Protein AF-A0A938UUD8-F1 (afdb_monomer_lite)

Secondary structure (DSSP, 8-state):
----GGG---SSSSB---SS-TT---B--HHHHHHHHHHTSTT--TTHHHHHHHHHHHHHHHHHHHHHS-EEEEEEE-GGGGT-TT-EEEEEEE-TT--EEEEEEETTTHHHHHHHHHHHHHHS-GGGEEEEEEEEEEEE-TT--EEEEEEEEEE-PPP--S---S---PPPP--------PPPPPP-SS--SSS-SS-----

Radius of gyration: 22.49 Å; chains: 1; bounding box: 49×52×61 Å

Structure (mmCIF, N/CA/C/O backbone):
data_AF-A0A938UUD8-F1
#
_entry.id   AF-A0A938UUD8-F1
#
loop_
_atom_site.group_PDB
_atom_site.id
_atom_site.type_symbol
_atom_site.label_atom_id
_atom_site.label_alt_id
_atom_site.label_comp_id
_atom_site.label_asym_id
_atom_site.label_entity_id
_atom_site.label_seq_id
_atom_site.pdbx_PDB_ins_code
_atom_site.Cartn_x
_atom_site.Cartn_y
_atom_site.Cartn_z
_atom_site.occupancy
_atom_site.B_iso_or_equiv
_atom_site.auth_seq_id
_atom_site.auth_comp_id
_atom_site.auth_asym_id
_atom_site.auth_atom_id
_atom_site.pdbx_PDB_model_num
ATOM 1 N N . MET A 1 1 ? 0.017 5.154 -31.642 1.00 48.31 1 MET A N 1
ATOM 2 C CA . MET A 1 1 ? -1.199 5.339 -30.818 1.00 48.31 1 MET A CA 1
ATOM 3 C C . MET A 1 1 ? -0.867 4.850 -29.417 1.00 48.31 1 MET A C 1
ATOM 5 O O . MET A 1 1 ? -0.278 3.782 -29.325 1.00 48.31 1 MET A O 1
ATOM 9 N N . GLY A 1 2 ? -1.123 5.643 -28.373 1.00 63.03 2 GLY A N 1
ATOM 10 C CA . GLY A 1 2 ? -0.888 5.228 -26.981 1.00 63.03 2 GLY A CA 1
ATOM 11 C C . GLY A 1 2 ? -2.014 4.339 -26.446 1.00 63.03 2 GLY A C 1
ATOM 12 O O . GLY A 1 2 ? -3.065 4.234 -27.080 1.00 63.03 2 GLY A O 1
ATOM 13 N N . GLU A 1 3 ? -1.803 3.705 -25.292 1.00 66.56 3 GLU A N 1
ATOM 14 C CA . GLU A 1 3 ? -2.844 2.910 -24.634 1.00 66.56 3 GLU A CA 1
ATOM 15 C C . GLU A 1 3 ? -4.065 3.766 -24.279 1.00 66.56 3 GLU A C 1
ATOM 17 O O . GLU A 1 3 ? -3.957 4.837 -23.684 1.00 66.56 3 GLU A O 1
ATOM 22 N N . THR A 1 4 ? -5.255 3.271 -24.621 1.00 70.94 4 THR A N 1
ATOM 23 C CA . THR A 1 4 ? -6.520 3.995 -24.435 1.00 70.94 4 THR A CA 1
ATOM 24 C C . THR A 1 4 ? -7.226 3.658 -23.122 1.00 70.94 4 THR A C 1
ATOM 26 O O . THR A 1 4 ? -8.277 4.231 -22.840 1.00 70.94 4 THR A O 1
ATOM 29 N N . CYS A 1 5 ? -6.681 2.729 -22.326 1.00 71.69 5 CYS A N 1
ATOM 30 C CA . CYS A 1 5 ? -7.270 2.283 -21.056 1.00 71.69 5 CYS A CA 1
ATOM 31 C C . CYS A 1 5 ? -7.516 3.462 -20.096 1.00 71.69 5 CYS A C 1
ATOM 33 O O . CYS A 1 5 ? -8.555 3.540 -19.447 1.00 71.69 5 CYS A O 1
ATOM 35 N N . TYR A 1 6 ? -6.612 4.443 -20.101 1.00 76.56 6 TYR A N 1
ATOM 36 C CA . TYR A 1 6 ? -6.661 5.620 -19.232 1.00 76.56 6 TYR A CA 1
ATOM 37 C C . TYR A 1 6 ? -7.573 6.751 -19.741 1.00 76.56 6 TYR A C 1
ATOM 39 O O . TYR A 1 6 ? -7.773 7.733 -19.034 1.00 76.56 6 TYR A O 1
ATOM 47 N N . LEU A 1 7 ? -8.122 6.640 -20.959 1.00 76.31 7 LEU A N 1
ATOM 48 C CA . LEU A 1 7 ? -8.944 7.695 -21.577 1.00 76.31 7 LEU A CA 1
ATOM 49 C C . LEU A 1 7 ? -10.416 7.639 -21.153 1.00 76.31 7 LEU A C 1
ATOM 51 O O . LEU A 1 7 ? -11.137 8.627 -21.277 1.00 76.31 7 LEU A O 1
ATOM 55 N N . ARG A 1 8 ? -10.887 6.484 -20.673 1.00 66.12 8 ARG A N 1
ATOM 56 C CA . ARG A 1 8 ? -12.273 6.305 -20.226 1.00 66.12 8 ARG A CA 1
ATOM 57 C C . ARG A 1 8 ? -12.404 6.781 -18.777 1.00 66.12 8 ARG A C 1
ATOM 59 O O . ARG A 1 8 ? -12.336 5.989 -17.842 1.00 66.12 8 ARG A O 1
ATOM 66 N N . GLY A 1 9 ? -12.545 8.093 -18.598 1.00 55.53 9 GLY A N 1
ATOM 67 C CA . GLY A 1 9 ? -12.741 8.725 -17.291 1.00 55.53 9 GLY A CA 1
ATOM 68 C C . GLY A 1 9 ? -14.196 8.650 -16.827 1.00 55.53 9 GLY A C 1
ATOM 69 O O . GLY A 1 9 ? -15.028 9.419 -17.295 1.00 55.53 9 GLY A O 1
ATOM 70 N N . GLY A 1 10 ? -14.500 7.723 -15.916 1.00 59.25 10 GLY A N 1
ATOM 71 C CA . GLY A 1 10 ? -15.662 7.840 -15.022 1.00 59.25 10 GLY A CA 1
ATOM 72 C C . GLY A 1 10 ? -15.329 8.694 -13.791 1.00 59.25 10 GLY A C 1
ATOM 73 O O . GLY A 1 10 ? -14.232 9.249 -13.712 1.00 59.25 10 GLY A O 1
ATOM 74 N N . GLU A 1 11 ? -16.240 8.770 -12.816 1.00 58.75 11 GLU A N 1
ATOM 75 C CA . GLU A 1 11 ? -15.955 9.411 -11.521 1.00 58.75 11 GLU A CA 1
ATOM 76 C C . GLU A 1 11 ? -14.683 8.830 -10.871 1.00 58.75 11 GLU A C 1
ATOM 78 O O . GLU A 1 11 ? -14.346 7.656 -11.059 1.00 58.75 11 GLU A O 1
ATOM 83 N N . ALA A 1 12 ? -13.942 9.677 -10.150 1.00 61.91 12 ALA A N 1
ATOM 84 C CA . ALA A 1 12 ? -12.713 9.282 -9.472 1.00 61.91 12 ALA A CA 1
ATOM 85 C C . ALA A 1 12 ? -13.005 8.250 -8.368 1.00 61.91 12 ALA A C 1
ATOM 87 O O . ALA A 1 12 ? -13.932 8.426 -7.580 1.00 61.91 12 ALA A O 1
ATOM 88 N N . GLY A 1 13 ? -12.176 7.205 -8.292 1.00 63.59 13 GLY A N 1
ATOM 89 C CA . GLY A 1 13 ? -12.332 6.104 -7.340 1.00 63.59 13 GLY A CA 1
ATOM 90 C C . GLY A 1 13 ? -12.562 4.750 -8.019 1.00 63.59 13 GLY A C 1
ATOM 91 O O . GLY A 1 13 ? -13.193 4.649 -9.070 1.00 63.59 13 GLY A O 1
ATOM 92 N N . GLY A 1 14 ? -12.024 3.688 -7.415 1.00 81.25 14 GLY A N 1
ATOM 93 C CA . GLY A 1 14 ? -12.168 2.309 -7.893 1.00 81.25 14 GLY A CA 1
ATOM 94 C C . GLY A 1 14 ? -11.017 1.807 -8.771 1.00 81.25 14 GLY A C 1
ATOM 95 O O . GLY A 1 14 ? -9.916 2.360 -8.770 1.00 81.25 14 GLY A O 1
ATOM 96 N N . GLU A 1 15 ? -11.275 0.715 -9.493 1.00 87.69 15 GLU A N 1
ATOM 97 C CA . GLU A 1 15 ? -10.282 0.009 -10.311 1.00 87.69 15 GLU A CA 1
ATOM 98 C C . GLU A 1 15 ? -10.544 0.178 -11.822 1.00 87.69 15 GLU A C 1
ATOM 100 O O . GLU A 1 15 ? -11.665 0.435 -12.279 1.00 87.69 15 GLU A O 1
ATOM 105 N N . LEU A 1 16 ? -9.484 0.083 -12.621 1.00 87.25 16 LEU A N 1
ATOM 106 C CA . LEU A 1 16 ? -9.551 -0.036 -14.073 1.00 87.25 16 LEU A CA 1
ATOM 107 C C . LEU A 1 16 ? -9.769 -1.501 -14.447 1.00 87.25 16 LEU A C 1
ATOM 109 O O . LEU A 1 16 ? -9.170 -2.397 -13.858 1.00 87.25 16 LEU A O 1
ATOM 113 N N . GLU A 1 17 ? -10.593 -1.739 -15.462 1.00 85.75 17 GLU A N 1
ATOM 114 C CA . GLU A 1 17 ? -10.764 -3.080 -16.014 1.00 85.75 17 GLU A CA 1
ATOM 115 C C . GLU A 1 17 ? -9.463 -3.560 -16.664 1.00 85.75 17 GLU A C 1
ATOM 117 O O . GLU A 1 17 ? -8.817 -2.832 -17.422 1.00 85.75 17 GLU A O 1
ATOM 122 N N . HIS A 1 18 ? -9.087 -4.811 -16.404 1.00 88.12 18 HIS A N 1
ATOM 123 C CA . HIS A 1 18 ? -7.906 -5.421 -17.002 1.00 88.12 18 HIS A CA 1
ATOM 124 C C . HIS A 1 18 ? -8.010 -6.940 -17.084 1.00 88.12 18 HIS A C 1
ATOM 126 O O . HIS A 1 18 ? -8.917 -7.564 -16.544 1.00 88.12 18 HIS A O 1
ATOM 132 N N . ARG A 1 19 ? -7.023 -7.552 -17.746 1.00 90.19 19 ARG A N 1
ATOM 133 C CA . ARG A 1 19 ? -6.946 -9.005 -17.966 1.00 90.19 19 ARG A CA 1
ATOM 134 C C . ARG A 1 19 ? -5.790 -9.686 -17.227 1.00 90.19 19 ARG A C 1
ATOM 136 O O . ARG A 1 19 ? -5.513 -10.849 -17.486 1.00 90.19 19 ARG A O 1
ATOM 143 N N . TYR A 1 20 ? -5.124 -8.982 -16.310 1.00 89.69 20 TYR A N 1
ATOM 144 C CA . TYR A 1 20 ? -3.988 -9.511 -15.540 1.00 89.69 20 TYR A CA 1
ATOM 145 C C . TYR A 1 20 ? -4.368 -10.508 -14.424 1.00 89.69 20 TYR A C 1
ATOM 147 O O . TYR A 1 20 ? -3.483 -11.047 -13.763 1.00 89.69 20 TYR A O 1
ATOM 155 N N . GLY A 1 21 ? -5.663 -10.790 -14.243 1.00 91.56 21 GLY A N 1
ATOM 156 C CA . GLY A 1 21 ? -6.189 -11.691 -13.214 1.00 91.56 21 GLY A CA 1
ATOM 157 C C . GLY A 1 21 ? -6.473 -11.002 -11.877 1.00 91.56 21 GLY A C 1
ATOM 158 O O . GLY A 1 21 ? -6.176 -9.825 -11.696 1.00 91.56 21 GLY A O 1
ATOM 159 N N . ASP A 1 22 ? -7.034 -11.763 -10.938 1.00 89.19 22 ASP A N 1
ATOM 160 C CA . ASP A 1 22 ? -7.677 -11.246 -9.714 1.00 89.19 22 ASP A CA 1
ATOM 161 C C . ASP A 1 22 ? -6.709 -10.687 -8.659 1.00 89.19 22 ASP A C 1
ATOM 163 O O . ASP A 1 22 ? -7.127 -10.114 -7.658 1.00 89.19 22 ASP A O 1
ATOM 167 N N . HIS A 1 23 ? -5.405 -10.892 -8.847 1.00 89.25 23 HIS A N 1
ATOM 168 C CA . HIS A 1 23 ? -4.365 -10.438 -7.919 1.00 89.25 2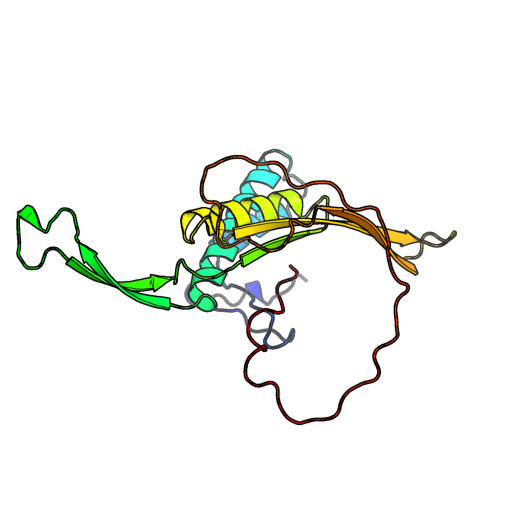3 HIS A CA 1
ATOM 169 C C . HIS A 1 23 ? -3.722 -9.112 -8.327 1.00 89.25 23 HIS A C 1
ATOM 171 O O . HIS A 1 23 ? -2.807 -8.640 -7.652 1.00 89.25 23 HIS A O 1
ATOM 177 N N . VAL A 1 24 ? -4.152 -8.541 -9.448 1.00 91.38 24 VAL A N 1
ATOM 178 C CA . VAL A 1 24 ? -3.690 -7.239 -9.915 1.00 91.38 24 VAL A CA 1
ATOM 179 C C . VAL A 1 24 ? -4.820 -6.252 -9.691 1.00 91.38 24 VAL A C 1
ATOM 181 O O . VAL A 1 24 ? -5.969 -6.559 -9.975 1.00 91.38 24 VAL A O 1
ATOM 184 N N . HIS A 1 25 ? -4.473 -5.084 -9.161 1.00 89.88 25 HIS A N 1
ATOM 185 C CA . HIS A 1 25 ? -5.403 -3.987 -8.937 1.00 89.88 25 HIS A CA 1
ATOM 186 C C . HIS A 1 25 ? -4.842 -2.755 -9.636 1.00 89.88 25 HIS A C 1
ATOM 188 O O . HIS A 1 25 ? -3.781 -2.249 -9.261 1.00 89.88 25 HIS A O 1
ATOM 194 N N . LEU A 1 26 ? -5.533 -2.268 -10.664 1.00 90.38 26 LEU A N 1
ATOM 195 C CA . LEU A 1 26 ? -5.160 -1.032 -11.346 1.00 90.38 26 LEU A CA 1
ATOM 196 C C . LEU A 1 26 ? -6.012 0.111 -10.813 1.00 90.38 26 LEU A C 1
ATOM 198 O O . LEU A 1 26 ? -7.209 0.161 -11.065 1.00 90.38 26 LEU A O 1
ATOM 202 N N . ILE A 1 27 ? -5.406 1.035 -10.078 1.00 89.44 27 ILE A N 1
ATOM 203 C CA . ILE A 1 27 ? -6.148 2.101 -9.401 1.00 89.44 27 ILE A CA 1
ATOM 204 C C . ILE A 1 27 ? -6.523 3.195 -10.400 1.00 89.44 27 ILE A C 1
ATOM 206 O O . ILE A 1 27 ? -5.674 3.721 -11.124 1.00 89.44 27 ILE A O 1
ATOM 210 N N . ARG A 1 28 ? -7.799 3.583 -10.397 1.00 87.62 28 ARG A N 1
ATOM 211 C CA . ARG A 1 28 ? -8.290 4.740 -11.143 1.00 87.62 28 ARG A CA 1
ATOM 212 C C . ARG A 1 28 ? -8.165 6.005 -10.295 1.00 87.62 28 ARG A C 1
ATOM 214 O O . ARG A 1 28 ? -9.124 6.446 -9.665 1.00 87.62 28 ARG A O 1
ATOM 221 N N . ASP A 1 29 ? -6.977 6.596 -10.312 1.00 89.56 29 ASP A N 1
ATOM 222 C CA . ASP A 1 29 ? -6.679 7.850 -9.618 1.00 89.56 29 ASP A CA 1
ATOM 223 C C . ASP A 1 29 ? -6.073 8.870 -10.604 1.00 89.56 29 ASP A C 1
ATOM 225 O O . ASP A 1 29 ? -4.898 8.754 -10.967 1.00 89.56 29 ASP A O 1
ATOM 229 N N . PRO A 1 30 ? -6.850 9.874 -11.061 1.00 89.56 30 PRO A N 1
ATOM 230 C CA . PRO A 1 30 ? -6.360 10.905 -11.977 1.00 89.56 30 PRO A CA 1
ATOM 231 C C . PRO A 1 30 ? -5.155 11.694 -11.450 1.00 89.56 30 PRO A C 1
ATOM 233 O O . PRO A 1 30 ? -4.311 12.126 -12.239 1.00 89.56 30 PRO A O 1
ATOM 236 N N . LEU A 1 31 ? -5.040 11.873 -10.131 1.00 91.88 31 LEU A N 1
ATOM 237 C CA . LEU A 1 31 ? -3.905 12.565 -9.528 1.00 91.88 31 LEU A CA 1
ATOM 238 C C . LEU A 1 31 ? -2.647 11.695 -9.612 1.00 91.88 31 LEU A C 1
ATOM 240 O O . LEU A 1 31 ? -1.601 12.169 -10.059 1.00 91.88 31 LEU A O 1
ATOM 244 N N . ALA A 1 32 ? -2.763 10.404 -9.286 1.00 93.12 32 ALA A N 1
ATOM 245 C CA . ALA A 1 32 ? -1.668 9.455 -9.467 1.00 93.12 32 ALA A CA 1
ATOM 246 C C . ALA A 1 32 ? -1.245 9.349 -10.941 1.00 93.12 32 ALA A C 1
ATOM 248 O O . ALA A 1 32 ? -0.054 9.375 -11.241 1.00 93.12 32 ALA A O 1
ATOM 249 N N . LEU A 1 33 ? -2.199 9.312 -11.878 1.00 92.12 33 LEU A N 1
ATOM 250 C CA . LEU A 1 33 ? -1.904 9.302 -13.316 1.00 92.12 33 LEU A CA 1
ATOM 251 C C . LEU A 1 33 ? -1.200 10.588 -13.775 1.00 92.12 33 LEU A C 1
ATOM 253 O O . LEU A 1 33 ? -0.293 10.521 -14.602 1.00 92.12 33 LEU A O 1
ATOM 257 N N . THR A 1 34 ? -1.552 11.742 -13.204 1.00 94.00 34 THR A N 1
ATOM 258 C CA . THR A 1 34 ? -0.866 13.019 -13.469 1.00 94.00 34 THR A CA 1
ATOM 259 C C . THR A 1 34 ? 0.599 12.960 -13.030 1.00 94.00 34 THR A C 1
ATOM 261 O O . THR A 1 34 ? 1.501 13.316 -13.793 1.00 94.00 34 THR A O 1
ATOM 264 N N . TRP A 1 35 ? 0.863 12.462 -11.820 1.00 96.94 35 TRP A N 1
ATOM 265 C CA . TRP A 1 35 ? 2.229 12.290 -11.321 1.00 96.94 35 TRP A CA 1
ATOM 266 C C . TRP A 1 35 ? 3.011 11.236 -12.096 1.00 96.94 35 TRP A C 1
ATOM 268 O O . TRP A 1 35 ? 4.191 11.444 -12.366 1.00 96.94 35 TRP A O 1
ATOM 278 N N . LEU A 1 36 ? 2.364 10.140 -12.491 1.00 95.44 36 LEU A N 1
ATOM 279 C CA . LEU A 1 36 ? 2.976 9.094 -13.302 1.00 95.44 36 LEU A CA 1
ATOM 280 C C . LEU A 1 36 ? 3.372 9.630 -14.682 1.00 95.44 36 LEU A C 1
ATOM 282 O O . LEU A 1 36 ? 4.505 9.427 -15.112 1.00 95.44 36 LEU A O 1
ATOM 286 N N . ALA A 1 37 ? 2.488 10.387 -15.338 1.00 95.44 37 ALA A N 1
ATOM 287 C CA . ALA A 1 37 ? 2.792 11.034 -16.611 1.00 95.44 37 ALA A CA 1
ATOM 288 C C . ALA A 1 37 ? 4.001 11.977 -16.493 1.00 95.44 37 ALA A C 1
ATOM 290 O O . ALA A 1 37 ? 4.870 11.977 -17.367 1.00 95.44 37 ALA A O 1
ATOM 291 N N . ARG A 1 38 ? 4.103 12.738 -15.391 1.00 97.62 38 ARG A N 1
ATOM 292 C CA . ARG A 1 38 ? 5.270 13.591 -15.133 1.00 97.62 38 ARG A CA 1
ATOM 293 C C . ARG A 1 38 ? 6.536 12.777 -14.870 1.00 97.62 38 ARG A C 1
ATOM 295 O O . ARG A 1 38 ? 7.564 13.092 -15.458 1.00 97.62 38 ARG A O 1
ATOM 302 N N . LEU A 1 39 ? 6.460 11.738 -14.040 1.00 97.19 39 LEU A N 1
ATOM 303 C CA . LEU A 1 39 ? 7.585 10.864 -13.697 1.00 97.19 39 LEU A CA 1
ATOM 304 C C . LEU A 1 39 ? 8.179 10.179 -14.937 1.00 97.19 39 LEU A C 1
ATOM 306 O O . LEU A 1 39 ? 9.394 10.043 -15.042 1.00 97.19 39 LEU A O 1
ATOM 310 N N . CYS A 1 40 ? 7.328 9.774 -15.882 1.00 96.06 40 CYS A N 1
ATOM 311 C CA . CYS A 1 40 ? 7.740 9.133 -17.132 1.00 96.06 40 CYS A CA 1
ATOM 312 C C . CYS A 1 40 ? 8.253 10.117 -18.197 1.00 96.06 40 CYS A C 1
ATOM 314 O O . CYS A 1 40 ? 8.758 9.681 -19.232 1.00 96.06 40 CYS A O 1
ATOM 316 N N . HIS A 1 41 ? 8.121 11.431 -17.989 1.00 97.88 41 HIS A N 1
ATOM 317 C CA . HIS A 1 41 ? 8.572 12.415 -18.966 1.00 97.88 41 HIS A CA 1
ATOM 318 C C . HIS A 1 41 ? 10.115 12.472 -19.013 1.00 97.88 41 HIS A C 1
ATOM 320 O O . HIS A 1 41 ? 10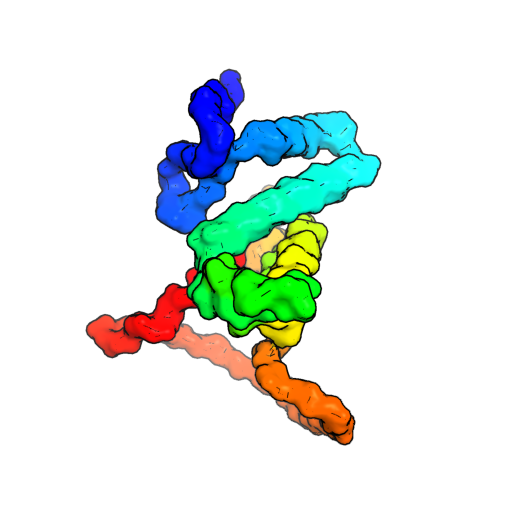.735 12.575 -17.956 1.00 97.88 41 HIS A O 1
ATOM 326 N N . PRO A 1 42 ? 10.767 12.514 -20.197 1.00 97.19 42 PRO A N 1
ATOM 327 C CA . PRO A 1 42 ? 12.235 12.492 -20.304 1.00 97.19 42 PRO A CA 1
ATOM 328 C C . PRO A 1 42 ? 12.965 13.636 -19.585 1.00 97.19 42 PRO A C 1
ATOM 330 O O . PRO A 1 42 ? 14.135 13.508 -19.243 1.00 97.19 42 PRO A O 1
ATOM 333 N N . SER A 1 43 ? 12.286 14.766 -19.366 1.00 98.00 43 SER A N 1
ATOM 334 C CA . SER A 1 43 ? 12.833 15.902 -18.606 1.00 98.00 43 SER A CA 1
ATOM 335 C C . SER A 1 43 ? 12.646 15.800 -17.089 1.00 98.00 43 SER A C 1
ATOM 337 O O . SER A 1 43 ? 13.060 16.709 -16.370 1.00 98.00 43 SER A O 1
ATOM 339 N N . CYS A 1 44 ? 11.993 14.750 -16.584 1.00 97.88 44 CYS A N 1
ATOM 340 C CA . CYS A 1 44 ? 11.903 14.506 -15.152 1.00 97.88 44 CYS A CA 1
ATOM 341 C C . CYS A 1 44 ? 13.233 13.934 -14.666 1.00 97.88 44 CYS A C 1
ATOM 343 O O . CYS A 1 44 ? 13.683 12.878 -15.104 1.00 97.88 44 CYS A O 1
ATOM 345 N N . VAL A 1 45 ? 13.878 14.664 -13.766 1.00 97.19 45 VAL A N 1
ATOM 346 C CA . VAL A 1 45 ? 15.197 14.329 -13.229 1.00 97.19 45 VAL A CA 1
ATOM 347 C C . VAL A 1 45 ? 15.163 14.395 -11.710 1.00 97.19 45 VAL A C 1
ATOM 349 O O . VAL A 1 45 ? 14.188 14.832 -11.097 1.00 97.19 45 VAL A O 1
ATOM 352 N N . GLN A 1 46 ? 16.231 13.951 -11.060 1.00 95.31 46 GLN A N 1
ATOM 353 C CA . GLN A 1 46 ? 16.343 14.114 -9.615 1.00 95.31 46 GLN A CA 1
ATOM 354 C C . GLN A 1 46 ? 16.382 15.605 -9.230 1.00 95.31 46 GLN A C 1
ATOM 356 O O . GLN A 1 46 ? 16.981 16.395 -9.958 1.00 95.31 46 GLN A O 1
ATOM 361 N N . PRO A 1 47 ? 15.771 16.017 -8.100 1.00 96.19 47 PRO A N 1
ATOM 362 C CA . PRO A 1 47 ? 15.129 15.203 -7.055 1.00 96.19 47 PRO A CA 1
ATOM 363 C C . PRO A 1 47 ? 13.633 14.921 -7.292 1.00 96.19 47 PRO A C 1
ATOM 365 O O . PRO A 1 47 ? 12.962 14.362 -6.422 1.00 96.19 47 PRO A O 1
ATOM 368 N N . GLU A 1 48 ? 13.081 15.353 -8.427 1.00 97.94 48 GLU A N 1
ATOM 369 C CA . GLU A 1 48 ? 11.655 15.229 -8.737 1.00 97.94 48 GLU A CA 1
ATOM 370 C C . GLU A 1 48 ? 11.222 13.762 -8.836 1.00 97.94 48 GLU A C 1
ATOM 372 O O . GLU A 1 48 ? 10.197 13.397 -8.260 1.00 97.94 48 GLU A O 1
ATOM 377 N N . ILE A 1 49 ? 12.050 12.914 -9.458 1.00 97.19 49 ILE A N 1
ATOM 378 C CA . ILE A 1 49 ? 11.830 11.460 -9.543 1.00 97.19 49 ILE A CA 1
ATOM 379 C C . ILE A 1 49 ? 11.544 10.867 -8.159 1.00 97.19 49 ILE A C 1
ATOM 381 O O . ILE A 1 49 ? 10.542 10.172 -7.983 1.00 97.19 49 ILE A O 1
ATOM 385 N N . ASN A 1 50 ? 12.382 11.168 -7.159 1.00 97.38 50 ASN A N 1
ATOM 386 C CA . ASN A 1 50 ? 12.185 10.659 -5.802 1.00 97.38 50 ASN A CA 1
ATOM 387 C C . ASN A 1 50 ? 10.867 11.159 -5.196 1.00 97.38 50 ASN A C 1
ATOM 389 O O . ASN A 1 50 ? 10.107 10.365 -4.650 1.00 97.38 50 ASN A O 1
ATOM 393 N N . ARG A 1 51 ? 10.559 12.455 -5.334 1.00 98.00 51 ARG A N 1
ATOM 394 C CA . ARG A 1 51 ? 9.331 13.052 -4.779 1.00 98.00 51 ARG A CA 1
ATOM 395 C C . ARG A 1 51 ? 8.065 12.448 -5.384 1.00 98.00 51 ARG A C 1
ATOM 397 O O . ARG A 1 51 ? 7.111 12.188 -4.654 1.00 98.00 51 ARG A O 1
ATOM 404 N N . LEU A 1 52 ? 8.038 12.246 -6.701 1.00 98.12 52 LEU A N 1
ATOM 405 C CA . LEU A 1 52 ? 6.893 11.649 -7.394 1.00 98.12 52 LEU A CA 1
ATOM 406 C C . LEU A 1 52 ? 6.766 10.162 -7.067 1.00 98.12 52 LEU A C 1
ATOM 408 O O . LEU A 1 52 ? 5.666 9.700 -6.779 1.00 98.12 52 LEU A O 1
ATOM 412 N N . THR A 1 53 ? 7.884 9.433 -7.011 1.00 97.81 53 THR A N 1
ATOM 413 C CA . THR A 1 53 ? 7.897 8.026 -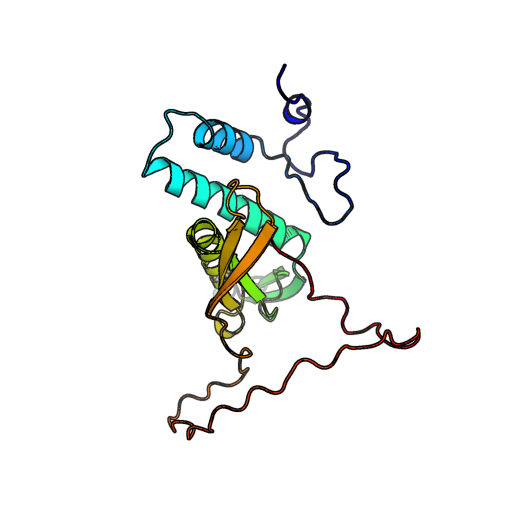6.581 1.00 97.81 53 THR A CA 1
ATOM 414 C C . THR A 1 53 ? 7.313 7.890 -5.175 1.00 97.81 53 THR A C 1
ATOM 416 O O . THR A 1 53 ? 6.414 7.083 -4.959 1.00 97.81 53 THR A O 1
ATOM 419 N N . THR A 1 54 ? 7.744 8.725 -4.227 1.00 98.19 54 THR A N 1
ATOM 420 C CA . THR A 1 54 ? 7.197 8.725 -2.864 1.00 98.19 54 THR A CA 1
ATOM 421 C C . THR A 1 54 ? 5.695 9.002 -2.839 1.00 98.19 54 THR A C 1
ATOM 423 O O . THR A 1 54 ? 4.964 8.287 -2.158 1.00 98.19 54 THR A O 1
ATOM 426 N N . GLN A 1 55 ? 5.213 9.998 -3.588 1.00 97.94 55 GLN A N 1
ATOM 427 C CA . GLN A 1 55 ? 3.781 10.319 -3.647 1.00 97.94 55 GLN A CA 1
ATOM 428 C C . GLN A 1 55 ? 2.951 9.163 -4.209 1.00 97.94 55 GLN A C 1
ATOM 430 O O . GLN A 1 55 ? 1.949 8.779 -3.604 1.00 97.94 55 GLN A O 1
ATOM 435 N N . LEU A 1 56 ? 3.400 8.569 -5.317 1.00 97.56 56 LEU A N 1
ATOM 436 C CA . LEU A 1 56 ? 2.737 7.424 -5.933 1.00 97.56 56 LEU A CA 1
ATOM 437 C C . LEU A 1 56 ? 2.656 6.250 -4.955 1.00 97.56 56 LEU A C 1
ATOM 439 O O . LEU A 1 56 ? 1.563 5.755 -4.692 1.00 97.56 56 LEU A O 1
ATOM 443 N N . TYR A 1 57 ? 3.776 5.852 -4.345 1.00 97.88 57 TYR A N 1
ATOM 444 C CA . TYR A 1 57 ? 3.790 4.722 -3.413 1.00 97.88 57 TYR A CA 1
ATOM 445 C C . TYR A 1 57 ? 3.006 4.989 -2.124 1.00 97.88 57 TYR A C 1
ATOM 447 O O . TYR A 1 57 ? 2.358 4.070 -1.627 1.00 97.88 57 TYR A O 1
ATOM 455 N N . ARG A 1 58 ? 2.962 6.228 -1.611 1.00 97.12 58 ARG A N 1
ATOM 456 C CA . ARG A 1 58 ? 2.052 6.569 -0.500 1.00 97.12 58 ARG A CA 1
ATOM 457 C C . ARG A 1 58 ? 0.584 6.400 -0.894 1.00 97.12 58 ARG A C 1
ATOM 459 O O . ARG A 1 58 ? -0.193 5.864 -0.106 1.00 97.12 58 ARG A O 1
ATOM 466 N N . GLY A 1 59 ? 0.216 6.796 -2.112 1.00 95.62 59 GLY A N 1
ATOM 467 C CA . GLY A 1 59 ? -1.118 6.549 -2.663 1.00 95.62 59 GLY A CA 1
ATOM 468 C C . GLY A 1 59 ? -1.441 5.056 -2.772 1.00 95.62 59 GLY A C 1
ATOM 469 O O . GLY A 1 59 ? -2.479 4.621 -2.271 1.00 95.62 59 GLY A O 1
ATOM 470 N N . LEU A 1 60 ? -0.527 4.266 -3.349 1.00 95.75 60 LEU A N 1
ATOM 471 C CA . LEU A 1 60 ? -0.682 2.813 -3.503 1.00 95.75 60 LEU A CA 1
ATOM 472 C C . LEU A 1 60 ? -0.852 2.106 -2.154 1.00 95.75 60 LEU A C 1
ATOM 474 O O . LEU A 1 60 ? -1.751 1.283 -1.997 1.00 95.75 60 LEU A O 1
ATOM 478 N N . VAL A 1 61 ? -0.016 2.440 -1.165 1.00 96.19 61 VAL A N 1
ATOM 479 C CA . VAL A 1 61 ? -0.079 1.832 0.172 1.00 96.19 61 VAL A CA 1
ATOM 480 C C . VAL A 1 61 ? -1.389 2.171 0.861 1.00 96.19 61 VAL A C 1
ATOM 482 O O . VAL A 1 61 ? -2.009 1.284 1.437 1.00 96.19 61 VAL A O 1
ATOM 485 N N . ARG A 1 62 ? -1.852 3.423 0.767 1.00 95.44 62 ARG A N 1
ATOM 486 C CA . ARG A 1 62 ? -3.152 3.823 1.319 1.00 95.44 62 ARG A CA 1
ATOM 487 C C . ARG A 1 62 ? -4.290 2.990 0.729 1.00 95.44 62 ARG A C 1
ATOM 489 O O . ARG A 1 62 ? -5.142 2.515 1.476 1.00 95.44 62 ARG A O 1
ATOM 496 N N . GLU A 1 63 ? -4.307 2.813 -0.589 1.00 94.44 63 GLU A N 1
ATOM 497 C CA . GLU A 1 63 ? -5.353 2.026 -1.247 1.00 94.44 63 GLU A CA 1
ATOM 498 C C . GLU A 1 63 ? -5.279 0.548 -0.848 1.00 94.44 63 GLU A C 1
ATOM 500 O O . GLU A 1 63 ? -6.288 -0.059 -0.496 1.00 94.44 63 GLU A O 1
ATOM 505 N N . MET A 1 64 ? -4.071 -0.011 -0.814 1.00 94.25 64 MET A N 1
ATOM 506 C CA . MET A 1 64 ? -3.824 -1.382 -0.380 1.00 94.25 64 MET A CA 1
ATOM 507 C C . MET A 1 64 ? -4.293 -1.614 1.067 1.00 94.25 64 MET A C 1
ATOM 509 O O . MET A 1 64 ? -5.025 -2.572 1.315 1.00 94.25 64 MET A O 1
ATOM 513 N N . LEU A 1 65 ? -3.967 -0.711 1.999 1.00 95.19 65 LEU A N 1
ATOM 514 C CA . LEU A 1 65 ? -4.436 -0.769 3.386 1.00 95.19 65 LEU A CA 1
ATOM 515 C C . LEU A 1 65 ? -5.967 -0.739 3.456 1.00 95.19 65 LEU A C 1
ATOM 517 O O . LEU A 1 65 ? -6.584 -1.577 4.107 1.00 95.19 65 LEU A O 1
ATOM 521 N N . ASN A 1 66 ? -6.609 0.186 2.745 1.00 94.06 66 ASN A N 1
ATOM 522 C CA . ASN A 1 66 ? -8.064 0.308 2.787 1.00 94.06 66 ASN A CA 1
ATOM 523 C C . ASN A 1 66 ? -8.786 -0.925 2.230 1.00 94.06 66 ASN A C 1
ATOM 525 O O . ASN A 1 66 ? -9.842 -1.292 2.750 1.00 94.06 66 ASN A O 1
ATOM 529 N N . ARG A 1 67 ? -8.247 -1.553 1.181 1.00 91.50 67 ARG A N 1
ATOM 530 C CA . ARG A 1 67 ? -8.891 -2.684 0.498 1.00 91.50 67 ARG A CA 1
ATOM 531 C C . ARG A 1 67 ? -8.592 -4.031 1.143 1.00 91.50 67 ARG A C 1
ATOM 533 O O . ARG A 1 67 ? -9.493 -4.857 1.232 1.00 91.50 67 ARG A O 1
ATOM 540 N N . GLN A 1 68 ? -7.343 -4.254 1.549 1.00 91.81 68 GLN A N 1
ATOM 541 C CA . GLN A 1 68 ? -6.833 -5.598 1.830 1.00 91.81 68 GLN A CA 1
ATOM 542 C C . GLN A 1 68 ? -6.570 -5.862 3.311 1.00 91.81 68 GLN A C 1
ATOM 544 O O . GLN A 1 68 ? -6.486 -7.023 3.713 1.00 91.81 68 GLN A O 1
ATOM 549 N N . PHE A 1 69 ? -6.418 -4.824 4.139 1.00 95.50 69 PHE A N 1
ATOM 550 C CA . PHE A 1 69 ? -6.055 -5.049 5.533 1.00 95.50 69 PHE A CA 1
ATOM 551 C C . PHE A 1 69 ? -7.266 -5.419 6.398 1.00 95.50 69 PHE A C 1
ATOM 553 O O . PHE A 1 69 ? -8.335 -4.809 6.267 1.00 95.50 69 PHE A O 1
ATOM 560 N N . PRO A 1 70 ? -7.099 -6.381 7.329 1.00 96.62 70 PRO A N 1
ATOM 561 C CA . PRO A 1 70 ? -8.098 -6.684 8.341 1.00 96.62 70 PRO A CA 1
ATOM 562 C C . PRO A 1 70 ? -8.517 -5.436 9.120 1.00 96.62 70 PRO A C 1
ATOM 564 O O . PRO A 1 70 ? -7.701 -4.572 9.448 1.00 96.62 70 PRO A O 1
ATOM 567 N N . ARG A 1 71 ? -9.808 -5.366 9.447 1.00 97.00 71 ARG A N 1
ATOM 568 C CA . ARG A 1 71 ? -10.398 -4.290 10.244 1.00 97.00 71 ARG A CA 1
ATOM 569 C C . ARG A 1 71 ? -10.945 -4.846 11.544 1.00 97.00 71 ARG A C 1
ATOM 571 O O . ARG A 1 71 ? -11.431 -5.975 11.585 1.00 97.00 71 ARG A O 1
ATOM 578 N N . ARG A 1 72 ? -10.956 -4.016 12.580 1.00 96.06 72 ARG A N 1
ATOM 579 C CA . ARG A 1 72 ? -11.633 -4.312 13.844 1.00 96.06 72 ARG A CA 1
ATOM 580 C C . ARG A 1 72 ? -12.448 -3.116 14.310 1.00 96.06 72 ARG A C 1
ATOM 582 O O . ARG A 1 72 ? -12.083 -1.969 14.058 1.00 96.06 72 ARG A O 1
ATOM 589 N N . VAL A 1 73 ? -13.554 -3.392 14.992 1.00 97.44 73 VAL A N 1
ATOM 590 C CA . VAL A 1 73 ? -14.338 -2.353 15.663 1.00 97.44 73 VAL A CA 1
ATOM 591 C C . VAL A 1 73 ? -13.652 -2.005 16.975 1.00 97.44 73 VAL A C 1
ATOM 593 O O . VAL A 1 73 ? -13.248 -2.893 17.725 1.00 97.44 73 VAL A O 1
ATOM 596 N N . VAL A 1 74 ? -13.517 -0.713 17.248 1.00 96.56 74 VAL A N 1
ATOM 597 C CA . VAL A 1 74 ? -12.988 -0.208 18.513 1.00 96.56 74 VAL A CA 1
ATOM 598 C C . VAL A 1 74 ? -13.925 0.826 19.101 1.00 96.56 74 VAL A C 1
ATOM 600 O O . VAL A 1 74 ? -14.620 1.535 18.376 1.00 96.56 74 VAL A O 1
ATOM 603 N N . LYS A 1 75 ? -13.875 0.938 20.427 1.00 96.75 75 LYS A N 1
ATOM 604 C CA . LYS A 1 75 ? -14.424 2.056 21.180 1.00 96.75 75 LYS A CA 1
ATOM 605 C C . LYS A 1 75 ? -13.269 2.757 21.882 1.00 96.75 75 LYS A C 1
ATOM 607 O O . LYS A 1 75 ? -12.641 2.166 22.754 1.00 96.75 75 LYS A O 1
ATOM 612 N N . SER A 1 76 ? -12.954 3.975 21.457 1.00 94.88 76 SER A N 1
ATOM 613 C CA . SER A 1 76 ? -11.791 4.730 21.930 1.00 94.88 76 SER A CA 1
ATOM 614 C C . SER A 1 76 ? -12.220 6.056 22.539 1.00 94.88 76 SER A C 1
ATOM 616 O O . SER A 1 76 ? -13.063 6.760 21.979 1.00 94.88 76 SER A O 1
ATOM 618 N N . GLU A 1 77 ? -11.648 6.407 23.686 1.00 96.69 77 GLU A N 1
ATOM 619 C CA . GLU A 1 77 ? -11.884 7.706 24.309 1.00 96.69 77 GLU A CA 1
ATOM 620 C C . GLU A 1 77 ? -11.307 8.824 23.450 1.00 96.69 77 GLU A C 1
ATOM 622 O O . GLU A 1 77 ? -10.178 8.764 22.967 1.00 96.69 77 GLU A O 1
ATOM 627 N N . THR A 1 78 ? -12.098 9.876 23.267 1.00 96.00 78 THR A N 1
ATOM 628 C CA . THR A 1 78 ? -11.627 11.101 22.626 1.00 96.00 78 THR A CA 1
ATOM 629 C C . THR A 1 78 ? -11.346 12.157 23.686 1.00 96.00 78 THR A C 1
ATOM 631 O O . THR A 1 78 ? -11.834 12.084 24.815 1.00 96.00 78 THR A O 1
ATOM 634 N N . ARG A 1 79 ? -10.657 13.234 23.292 1.00 96.31 79 ARG A N 1
ATOM 635 C CA . ARG A 1 79 ? -10.470 14.425 24.141 1.00 96.31 79 ARG A CA 1
ATOM 636 C C . ARG A 1 79 ? -11.791 15.050 24.629 1.00 96.31 79 ARG A C 1
ATOM 638 O O . ARG A 1 79 ? -11.768 15.834 25.575 1.00 96.31 79 ARG A O 1
ATOM 645 N N . MET A 1 80 ? -12.928 14.701 24.013 1.00 96.38 80 MET A N 1
ATOM 646 C CA . MET A 1 80 ? -14.261 15.171 24.400 1.00 96.38 80 MET A CA 1
ATOM 647 C C . MET A 1 80 ? -14.866 14.436 25.599 1.00 96.38 80 MET A C 1
ATOM 649 O O . MET A 1 80 ? -15.856 14.920 26.144 1.00 96.38 80 MET A O 1
ATOM 653 N N . ARG A 1 81 ? -14.292 13.308 26.043 1.00 96.00 81 ARG A N 1
ATOM 654 C CA . ARG A 1 81 ? -14.824 12.512 27.164 1.00 96.00 81 ARG A CA 1
ATOM 655 C C . ARG A 1 81 ? -14.997 13.320 28.453 1.00 96.00 81 ARG A C 1
ATOM 657 O O . ARG A 1 81 ? -15.957 13.096 29.178 1.00 96.00 81 ARG A O 1
ATOM 664 N N . GLN A 1 82 ? -14.125 14.301 28.688 1.00 95.56 82 GLN A N 1
ATOM 665 C CA . GLN A 1 82 ? -14.211 15.205 29.841 1.00 95.56 82 GLN A CA 1
ATOM 666 C C . GLN A 1 82 ? -15.429 16.151 29.809 1.00 95.56 82 GLN A C 1
ATOM 668 O O . GLN A 1 82 ? -15.822 16.664 30.849 1.00 95.56 82 GLN A O 1
ATOM 673 N N . PHE A 1 83 ? -16.020 16.393 28.633 1.00 95.81 83 PHE A N 1
ATOM 674 C CA . PHE A 1 83 ? -17.133 17.336 28.455 1.00 95.81 83 PHE A CA 1
ATOM 675 C C . PHE A 1 83 ? -18.473 16.646 28.185 1.00 95.81 83 PHE A C 1
ATOM 677 O O . PHE A 1 83 ? -19.523 17.262 28.339 1.00 95.81 83 PHE A O 1
ATOM 684 N N . THR A 1 84 ? -18.467 15.391 27.729 1.00 95.31 84 THR A N 1
ATOM 685 C CA . THR A 1 84 ? -19.700 14.672 27.401 1.00 95.31 84 THR A CA 1
ATOM 686 C C . THR A 1 84 ? -19.558 13.168 27.566 1.00 95.31 84 THR A C 1
ATOM 688 O O . THR A 1 84 ? -18.536 12.563 27.224 1.00 95.31 84 THR A O 1
ATOM 691 N N . GLU A 1 85 ? -20.642 12.529 28.013 1.00 92.31 85 GLU A N 1
ATOM 692 C CA . GLU A 1 85 ? -20.690 11.078 28.131 1.00 92.31 85 GLU A CA 1
ATOM 693 C C . GLU A 1 85 ? -20.545 10.352 26.789 1.00 92.31 85 GLU A C 1
ATOM 695 O O . GLU A 1 85 ? -20.041 9.232 26.733 1.00 92.31 85 GLU A O 1
ATOM 700 N N . ARG A 1 86 ? -20.896 11.035 25.694 1.00 93.75 86 ARG A N 1
ATOM 701 C CA . ARG A 1 86 ? -20.767 10.547 24.316 1.00 93.75 86 ARG A CA 1
ATOM 702 C C . ARG A 1 86 ? -19.368 10.749 23.728 1.00 93.75 86 ARG A C 1
ATOM 704 O O . ARG A 1 86 ? -19.190 10.571 22.531 1.00 93.75 86 ARG A O 1
ATOM 711 N N . GLY A 1 87 ? -18.378 11.137 24.535 1.00 95.44 87 GLY A N 1
ATOM 712 C CA . GLY A 1 87 ? -17.026 11.508 24.098 1.00 95.44 87 GLY A CA 1
ATOM 713 C C . GLY A 1 87 ? -16.140 10.339 23.657 1.00 95.44 87 GLY A C 1
ATOM 714 O O . GLY A 1 87 ? -14.941 10.343 23.934 1.00 95.44 87 GLY A O 1
ATOM 715 N N . TYR A 1 88 ? -16.714 9.357 22.971 1.00 96.44 88 TYR A N 1
ATOM 716 C CA . TYR A 1 88 ? -16.047 8.176 22.439 1.00 96.44 88 TYR A CA 1
ATOM 717 C C . TYR A 1 88 ? -16.148 8.158 20.911 1.00 96.44 88 TYR A C 1
ATOM 719 O O . TYR A 1 88 ? -17.164 8.548 20.341 1.00 96.44 88 TYR A O 1
ATOM 727 N N . TYR A 1 89 ? -15.107 7.656 20.255 1.00 95.56 89 TYR A N 1
ATOM 728 C CA . TYR A 1 89 ? -15.178 7.176 18.882 1.00 95.56 89 TYR A CA 1
ATOM 729 C C . TYR A 1 89 ? -15.541 5.693 18.914 1.00 95.56 89 TYR A C 1
ATOM 731 O O . TYR A 1 89 ? -14.877 4.920 19.604 1.00 95.56 89 TYR A O 1
ATOM 739 N N . GLU A 1 90 ? -16.566 5.298 18.166 1.00 96.69 90 GLU A N 1
ATOM 740 C CA . GLU A 1 90 ? -16.956 3.900 17.994 1.00 96.69 90 GLU A CA 1
ATOM 741 C C . GLU A 1 90 ? -17.065 3.608 16.495 1.00 96.69 90 GLU A C 1
ATOM 743 O O . GLU A 1 90 ? -17.887 4.201 15.798 1.00 96.69 90 GLU A O 1
ATOM 748 N N . GLY A 1 91 ? -16.177 2.761 15.975 1.00 96.44 91 GLY A N 1
ATOM 749 C CA . GLY A 1 91 ? -16.065 2.545 14.534 1.00 96.44 91 GLY A CA 1
ATOM 750 C C . GLY A 1 91 ? -14.974 1.559 14.137 1.00 96.44 91 GLY A C 1
ATOM 751 O O . GLY A 1 91 ? -14.281 0.992 14.985 1.00 96.44 91 GLY A O 1
ATOM 752 N N . GLN A 1 92 ? -14.853 1.323 12.830 1.00 96.62 92 GLN A N 1
ATOM 753 C CA . GLN A 1 92 ? -13.834 0.436 12.278 1.00 96.62 92 GLN A CA 1
ATOM 754 C C . GLN A 1 92 ? -12.498 1.156 12.124 1.00 96.62 92 GLN A C 1
ATOM 756 O O . GLN A 1 92 ? -12.419 2.221 11.515 1.00 96.62 92 GLN A O 1
ATOM 761 N N . ILE A 1 93 ? -11.446 0.498 12.593 1.00 96.19 93 ILE A N 1
ATOM 762 C CA . ILE A 1 93 ? -10.058 0.837 12.287 1.00 96.19 93 ILE A CA 1
ATOM 763 C C . ILE A 1 93 ? -9.382 -0.357 11.613 1.00 96.19 93 ILE A C 1
ATOM 765 O O . ILE A 1 93 ? -9.886 -1.482 11.675 1.00 96.19 93 ILE A O 1
ATOM 769 N N . LEU A 1 94 ? -8.222 -0.125 11.006 1.00 96.94 94 LEU A N 1
ATOM 770 C CA . LEU A 1 94 ? -7.318 -1.208 10.620 1.00 96.94 94 LEU A CA 1
ATOM 771 C C . LEU A 1 94 ? -6.830 -1.933 11.880 1.00 96.94 94 LEU A C 1
ATOM 773 O O . LEU A 1 94 ? -6.623 -1.298 12.916 1.00 96.94 94 LEU A O 1
ATOM 777 N N . ASP A 1 95 ? -6.694 -3.256 11.820 1.00 96.81 95 ASP A N 1
ATOM 778 C CA . ASP A 1 95 ? -6.175 -4.030 12.947 1.00 96.81 95 ASP A CA 1
ATOM 779 C C . ASP A 1 95 ? -4.658 -3.795 13.097 1.00 96.81 95 ASP A C 1
ATOM 781 O O . ASP A 1 95 ? -3.886 -4.228 12.238 1.00 96.81 95 ASP A O 1
ATOM 785 N N . PRO A 1 96 ? -4.191 -3.125 14.171 1.00 95.50 96 PRO A N 1
ATOM 786 C CA . PRO A 1 96 ? -2.775 -2.816 14.337 1.00 95.50 96 PRO A CA 1
ATOM 787 C C . PRO A 1 96 ? -1.926 -4.052 14.667 1.00 95.50 96 PRO A C 1
ATOM 789 O O . PRO A 1 96 ? -0.702 -3.963 14.635 1.00 95.50 96 PRO A O 1
ATOM 792 N N . ALA A 1 97 ? -2.544 -5.194 14.995 1.00 95.81 97 ALA A N 1
ATOM 793 C CA . ALA A 1 97 ? -1.836 -6.426 15.342 1.00 95.81 97 ALA A CA 1
ATOM 794 C C . ALA A 1 97 ? -1.358 -7.232 14.119 1.00 95.81 97 ALA A C 1
ATOM 796 O O . ALA A 1 97 ? -0.698 -8.261 14.286 1.00 95.81 97 ALA A O 1
ATOM 797 N N . VAL A 1 98 ? -1.686 -6.787 12.901 1.00 94.62 98 VAL A N 1
ATOM 798 C CA . VAL A 1 98 ? -1.302 -7.466 11.660 1.00 94.62 98 VAL A CA 1
ATOM 799 C C . VAL A 1 98 ? 0.219 -7.442 11.497 1.00 94.62 98 VAL A C 1
ATOM 801 O O . VAL A 1 98 ? 0.851 -6.389 11.533 1.00 94.62 98 VAL A O 1
ATOM 804 N N . GLU A 1 99 ? 0.809 -8.619 11.292 1.00 94.94 99 GLU A N 1
ATOM 805 C CA . GLU A 1 99 ? 2.235 -8.765 10.998 1.00 94.94 99 GLU A CA 1
ATOM 806 C C . GLU A 1 99 ? 2.497 -8.559 9.505 1.00 94.94 99 GLU A C 1
ATOM 808 O O . GLU A 1 99 ? 1.873 -9.202 8.657 1.00 94.94 99 GLU A O 1
ATOM 813 N N . VAL A 1 100 ? 3.435 -7.667 9.172 1.00 95.12 100 VAL A N 1
ATOM 814 C CA . VAL A 1 100 ? 3.708 -7.275 7.783 1.00 95.12 100 VAL A CA 1
ATOM 815 C C . VAL A 1 100 ? 5.203 -7.235 7.505 1.00 95.12 100 VAL A C 1
ATOM 817 O O . VAL A 1 100 ? 6.013 -6.790 8.315 1.00 95.12 100 VAL A O 1
ATOM 820 N N . THR A 1 101 ? 5.579 -7.695 6.315 1.00 95.06 101 THR A N 1
ATOM 821 C CA . THR A 1 101 ? 6.942 -7.598 5.786 1.00 95.06 101 THR A CA 1
ATOM 822 C C . THR A 1 101 ? 6.907 -6.813 4.480 1.00 95.06 101 THR A C 1
ATOM 824 O O . THR A 1 101 ? 6.318 -7.286 3.512 1.00 95.06 101 THR A O 1
ATOM 827 N N . SER A 1 102 ? 7.554 -5.648 4.442 1.00 94.56 102 SER A N 1
ATOM 828 C CA . SER A 1 102 ? 7.877 -4.951 3.193 1.00 94.56 102 SER A CA 1
ATOM 829 C C . SER A 1 102 ? 9.158 -5.550 2.615 1.00 94.56 102 SER A C 1
ATOM 831 O O . SER A 1 102 ? 10.128 -5.736 3.348 1.00 94.56 102 SER A O 1
ATOM 833 N N . VAL A 1 103 ? 9.171 -5.892 1.329 1.00 95.00 103 VAL A N 1
ATOM 834 C CA . VAL A 1 103 ? 10.340 -6.495 0.674 1.00 95.00 103 VAL A CA 1
ATOM 835 C C . VAL A 1 103 ? 10.653 -5.728 -0.599 1.00 95.00 103 VAL A C 1
ATOM 837 O O . VAL A 1 103 ? 9.770 -5.561 -1.437 1.00 95.00 103 VAL A O 1
ATOM 840 N N . ASP A 1 104 ? 11.909 -5.323 -0.782 1.00 95.06 104 ASP A N 1
ATOM 841 C CA . ASP A 1 104 ? 12.391 -4.831 -2.075 1.00 95.06 104 ASP A CA 1
ATOM 842 C C . ASP A 1 104 ? 13.383 -5.758 -2.759 1.00 95.06 104 ASP A C 1
ATOM 844 O O . ASP A 1 104 ? 14.126 -6.525 -2.141 1.00 95.06 104 ASP A O 1
ATOM 848 N N . ILE A 1 105 ? 13.421 -5.592 -4.080 1.00 93.81 105 ILE A N 1
ATOM 849 C CA . ILE A 1 105 ? 14.529 -6.009 -4.918 1.00 93.81 105 ILE A CA 1
ATOM 850 C C . ILE A 1 105 ? 15.423 -4.790 -5.148 1.00 93.81 105 ILE A C 1
ATOM 852 O O . ILE A 1 105 ? 15.040 -3.795 -5.778 1.00 93.81 105 ILE A O 1
ATOM 856 N N . ALA A 1 106 ? 16.638 -4.867 -4.618 1.00 90.69 106 ALA A N 1
ATOM 857 C CA . ALA A 1 106 ? 17.613 -3.806 -4.746 1.00 90.69 106 ALA A CA 1
ATOM 858 C C . ALA A 1 106 ? 18.092 -3.678 -6.206 1.00 90.69 106 ALA A C 1
ATOM 860 O O . ALA A 1 106 ? 18.313 -4.671 -6.892 1.00 90.69 106 ALA A O 1
ATOM 861 N N . ARG A 1 107 ? 18.326 -2.463 -6.718 1.00 90.00 107 ARG A N 1
ATOM 862 C CA . ARG A 1 107 ? 18.349 -1.176 -5.983 1.00 90.00 107 ARG A CA 1
ATOM 863 C C . ARG A 1 107 ? 17.103 -0.312 -6.161 1.00 90.00 107 ARG A C 1
ATOM 865 O O . ARG A 1 107 ? 16.801 0.479 -5.274 1.00 90.00 107 ARG A O 1
ATOM 872 N N . ALA A 1 108 ? 16.397 -0.446 -7.282 1.00 90.44 108 ALA A N 1
ATOM 873 C CA . ALA A 1 108 ? 15.279 0.438 -7.617 1.00 90.44 108 ALA A CA 1
ATOM 874 C C . ALA A 1 108 ? 14.115 0.331 -6.617 1.00 90.44 108 ALA A C 1
ATOM 876 O O . ALA A 1 108 ? 13.435 1.324 -6.377 1.00 90.44 108 ALA A O 1
ATOM 877 N N . GLY A 1 109 ? 13.928 -0.839 -5.992 1.00 94.38 109 GLY A N 1
ATOM 878 C CA . GLY A 1 109 ? 12.875 -1.059 -5.004 1.00 94.38 109 GLY A CA 1
ATOM 879 C C . GLY A 1 109 ? 13.133 -0.439 -3.626 1.00 94.38 109 GLY A C 1
ATOM 880 O O . GLY A 1 109 ? 12.193 -0.350 -2.843 1.00 94.38 109 GLY A O 1
ATOM 881 N N . ILE A 1 110 ? 14.353 0.031 -3.323 1.00 95.12 110 ILE A N 1
ATOM 882 C CA . ILE A 1 110 ? 14.716 0.522 -1.978 1.00 95.12 110 ILE A CA 1
ATOM 883 C C . ILE A 1 110 ? 13.825 1.694 -1.550 1.00 95.12 110 ILE A C 1
ATOM 885 O O . ILE A 1 110 ? 13.245 1.664 -0.467 1.00 95.12 110 ILE A O 1
ATOM 889 N N . LEU A 1 111 ? 13.704 2.724 -2.396 1.00 96.38 111 LEU A N 1
ATOM 890 C CA . LEU A 1 111 ? 12.893 3.903 -2.082 1.00 96.38 111 LEU A CA 1
ATOM 891 C C . LEU A 1 111 ? 11.398 3.546 -1.943 1.00 96.38 111 LEU A C 1
ATOM 893 O O . LEU A 1 111 ? 10.822 3.873 -0.907 1.00 96.38 111 LEU A O 1
ATOM 897 N N . PRO A 1 112 ? 10.770 2.846 -2.908 1.00 97.19 112 PRO A N 1
ATOM 898 C CA . PRO A 1 112 ? 9.415 2.323 -2.754 1.00 97.19 112 PRO A CA 1
ATOM 899 C C . PRO A 1 112 ? 9.162 1.566 -1.448 1.00 97.19 112 PRO A C 1
ATOM 901 O O . PRO A 1 112 ? 8.259 1.914 -0.692 1.00 97.19 112 PRO A O 1
ATOM 904 N N . SER A 1 113 ? 9.991 0.565 -1.152 1.00 96.62 113 SER A N 1
ATOM 905 C CA . SER A 1 113 ? 9.847 -0.289 0.029 1.00 96.62 113 SER A CA 1
ATOM 906 C C . SER A 1 113 ? 10.011 0.490 1.329 1.00 96.62 113 SER A C 1
ATOM 908 O O . SER A 1 113 ? 9.287 0.214 2.284 1.00 96.62 113 SER A O 1
ATOM 910 N N . MET A 1 114 ? 10.899 1.491 1.361 1.00 97.00 114 MET A N 1
ATOM 911 C CA . MET A 1 114 ? 11.061 2.394 2.504 1.00 97.00 114 MET A CA 1
ATOM 912 C C . MET A 1 114 ? 9.795 3.218 2.746 1.00 97.00 114 MET A C 1
ATOM 914 O O . MET A 1 114 ? 9.302 3.260 3.868 1.00 97.00 114 MET A O 1
ATOM 918 N N . VAL A 1 115 ? 9.214 3.793 1.691 1.00 97.88 115 VAL A N 1
ATOM 919 C CA . VAL A 1 115 ? 7.954 4.548 1.785 1.00 97.88 115 VAL A CA 1
ATOM 920 C C . VAL A 1 115 ? 6.814 3.659 2.290 1.00 97.88 115 VAL A C 1
ATOM 922 O O . VAL A 1 115 ? 6.037 4.082 3.146 1.00 97.88 115 VAL A O 1
ATOM 925 N N . CYS A 1 116 ? 6.722 2.420 1.795 1.00 97.75 116 CYS A N 1
ATOM 926 C CA . CYS A 1 116 ? 5.741 1.449 2.274 1.00 97.75 116 CYS A CA 1
ATOM 927 C C . CYS A 1 116 ? 5.964 1.086 3.744 1.00 97.75 116 CYS A C 1
ATOM 929 O O . CYS A 1 116 ? 5.013 1.069 4.519 1.00 97.75 116 CYS A O 1
ATOM 931 N N . PHE A 1 117 ? 7.209 0.813 4.132 1.00 97.44 117 PHE A N 1
ATOM 932 C CA . PHE A 1 117 ? 7.575 0.463 5.500 1.00 97.44 117 PHE A CA 1
ATOM 933 C C . PHE A 1 117 ? 7.221 1.577 6.495 1.00 97.44 117 PHE A C 1
ATOM 935 O O . PHE A 1 117 ? 6.621 1.296 7.531 1.00 97.44 117 PHE A O 1
ATOM 942 N N . GLU A 1 118 ? 7.528 2.832 6.165 1.00 97.75 118 GLU A N 1
ATOM 943 C CA . GLU A 1 118 ? 7.180 3.988 6.998 1.00 97.75 118 GLU A CA 1
ATOM 944 C C . GLU A 1 118 ? 5.665 4.129 7.162 1.00 97.75 118 GLU A C 1
ATOM 946 O O . GLU A 1 118 ? 5.174 4.212 8.284 1.00 97.75 118 GLU A O 1
ATOM 951 N N . ALA A 1 119 ? 4.911 4.078 6.059 1.00 97.44 119 ALA A N 1
ATOM 952 C CA . ALA A 1 119 ? 3.452 4.177 6.097 1.00 97.44 119 ALA A CA 1
ATOM 953 C C . ALA A 1 119 ? 2.801 3.027 6.890 1.00 97.44 119 ALA A C 1
ATOM 955 O O . ALA A 1 119 ? 1.804 3.231 7.578 1.00 97.44 119 ALA A O 1
ATOM 956 N N . LEU A 1 120 ? 3.371 1.820 6.833 1.00 97.50 120 LEU A N 1
ATOM 957 C CA . LEU A 1 120 ? 2.923 0.688 7.646 1.00 97.50 120 LEU A CA 1
ATOM 958 C C . LEU A 1 120 ? 3.198 0.922 9.138 1.00 97.50 120 LEU A C 1
ATOM 960 O O . LEU A 1 120 ? 2.325 0.651 9.959 1.00 97.50 120 LEU A O 1
ATOM 964 N N . CYS A 1 121 ? 4.366 1.464 9.494 1.00 96.88 121 CYS A N 1
ATOM 965 C CA . CYS A 1 121 ? 4.702 1.811 10.880 1.00 96.88 121 CYS A CA 1
ATOM 966 C C . CYS A 1 121 ? 3.847 2.956 11.450 1.00 96.88 121 CYS A C 1
ATOM 968 O O . CYS A 1 121 ? 3.694 3.045 12.664 1.00 96.88 121 CYS A O 1
ATOM 970 N N . GLU A 1 122 ? 3.296 3.835 10.606 1.00 96.06 122 GLU A N 1
ATOM 971 C CA . GLU A 1 122 ? 2.373 4.899 11.038 1.00 96.06 122 GLU A CA 1
ATOM 972 C C . GLU A 1 122 ? 1.012 4.344 11.506 1.00 96.06 122 GLU A C 1
ATOM 974 O O . GLU A 1 122 ? 0.314 4.997 12.282 1.00 96.06 122 GLU A O 1
ATOM 979 N N . VAL A 1 123 ? 0.620 3.155 11.033 1.00 95.19 123 VAL A N 1
ATOM 980 C CA . VAL A 1 123 ? -0.745 2.618 11.180 1.00 95.19 123 VAL A CA 1
ATOM 981 C C . VAL A 1 123 ? -0.801 1.338 12.019 1.00 95.19 123 VAL A C 1
ATOM 983 O O . VAL A 1 123 ? -1.780 1.108 12.731 1.00 95.19 123 VAL A O 1
ATOM 986 N N . LEU A 1 124 ? 0.223 0.492 11.932 1.00 96.31 124 LEU A N 1
ATOM 987 C CA . LEU A 1 124 ? 0.310 -0.796 12.621 1.00 96.31 124 LEU A CA 1
ATOM 988 C C . LEU A 1 124 ? 1.226 -0.698 13.841 1.00 96.31 124 LEU A C 1
ATOM 990 O O . LEU A 1 124 ? 1.932 0.289 14.023 1.00 96.31 124 LEU A O 1
ATOM 994 N N . ASP A 1 125 ? 1.259 -1.748 14.660 1.00 95.38 125 ASP A N 1
ATOM 995 C CA . ASP A 1 125 ? 2.294 -1.898 15.682 1.00 95.38 125 ASP A CA 1
ATOM 996 C C . ASP A 1 125 ? 3.683 -1.975 15.007 1.00 95.38 125 ASP A C 1
ATOM 998 O O . ASP A 1 125 ? 3.963 -2.955 14.307 1.00 95.38 125 ASP A O 1
ATOM 1002 N N . PRO A 1 126 ? 4.589 -0.998 15.220 1.00 94.56 126 PRO A N 1
ATOM 1003 C CA . PRO A 1 126 ? 5.892 -0.979 14.555 1.00 94.56 126 PRO A CA 1
ATOM 1004 C C . PRO A 1 126 ? 6.766 -2.185 14.902 1.00 94.56 126 PRO A C 1
ATOM 100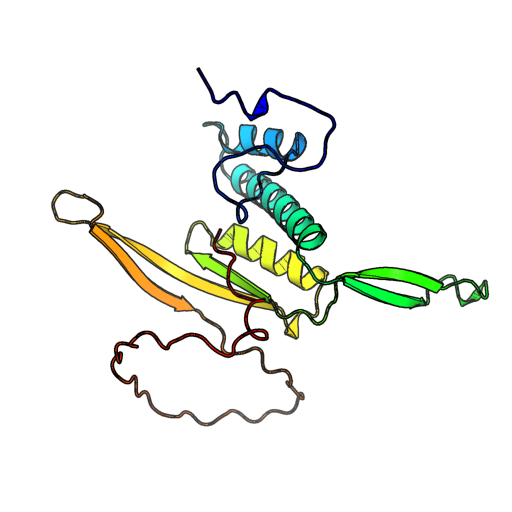6 O O . PRO A 1 126 ? 7.658 -2.541 14.137 1.00 94.56 126 PRO A O 1
ATOM 1009 N N . THR A 1 127 ? 6.518 -2.848 16.038 1.00 94.06 127 THR A N 1
ATOM 1010 C CA . THR A 1 127 ? 7.242 -4.075 16.399 1.00 94.06 127 THR A CA 1
ATOM 1011 C C . THR A 1 127 ? 6.874 -5.251 15.496 1.00 94.06 127 THR A C 1
ATOM 1013 O O . THR A 1 127 ? 7.644 -6.204 15.411 1.00 94.06 127 THR A O 1
ATOM 1016 N N . ARG A 1 128 ? 5.739 -5.163 14.788 1.00 94.62 128 ARG A N 1
ATOM 1017 C CA . ARG A 1 128 ? 5.171 -6.180 13.889 1.00 94.62 128 ARG A CA 1
ATOM 1018 C C . ARG A 1 128 ? 5.397 -5.900 12.409 1.00 94.62 128 ARG A C 1
ATOM 1020 O O . ARG A 1 128 ? 5.025 -6.720 11.567 1.00 94.62 128 ARG A O 1
ATOM 1027 N N . VAL A 1 129 ? 6.033 -4.779 12.088 1.00 95.44 129 VAL A N 1
ATOM 1028 C CA . VAL A 1 129 ? 6.392 -4.401 10.723 1.00 95.44 129 VAL A CA 1
ATOM 1029 C C . VAL A 1 129 ? 7.890 -4.598 10.537 1.00 95.44 129 VAL A C 1
ATOM 1031 O O . VAL A 1 129 ? 8.703 -4.135 11.335 1.00 95.44 129 VAL A O 1
ATOM 1034 N N . ARG A 1 130 ? 8.284 -5.279 9.461 1.00 93.56 130 ARG A N 1
ATOM 1035 C CA . ARG A 1 130 ? 9.698 -5.426 9.088 1.00 93.56 130 ARG A CA 1
ATOM 1036 C C . ARG A 1 130 ? 9.942 -5.072 7.629 1.00 93.56 130 ARG A C 1
ATOM 1038 O O . ARG A 1 130 ? 9.028 -5.126 6.808 1.00 93.56 130 ARG A O 1
ATOM 1045 N N . GLN A 1 131 ? 11.193 -4.750 7.321 1.00 94.56 131 GLN A N 1
ATOM 1046 C CA . GLN A 1 131 ? 11.669 -4.484 5.971 1.00 94.56 131 GLN A CA 1
ATOM 1047 C C . GLN A 1 131 ? 12.822 -5.432 5.634 1.00 94.56 131 GLN A C 1
ATOM 1049 O O . GLN A 1 131 ? 13.802 -5.503 6.380 1.00 94.56 131 GLN A O 1
ATOM 1054 N N . ASP A 1 132 ? 12.700 -6.143 4.518 1.00 94.06 132 ASP A N 1
ATOM 1055 C CA . ASP A 1 132 ? 13.723 -7.046 3.996 1.00 94.06 132 ASP A CA 1
ATOM 1056 C C . ASP A 1 132 ? 14.215 -6.563 2.623 1.00 94.06 132 ASP A C 1
ATOM 1058 O O . ASP A 1 132 ? 13.459 -6.005 1.828 1.00 94.06 132 ASP A O 1
ATOM 1062 N N . HIS A 1 133 ? 15.482 -6.842 2.315 1.00 92.75 133 HIS A N 1
ATOM 1063 C CA . HIS A 1 133 ? 16.102 -6.476 1.040 1.00 92.75 133 HIS A CA 1
ATOM 1064 C C . HIS A 1 133 ? 16.676 -7.706 0.344 1.00 92.75 133 HIS A C 1
ATOM 1066 O O . HIS A 1 133 ? 17.460 -8.463 0.933 1.00 92.75 133 HIS A O 1
ATOM 1072 N N . ILE A 1 134 ? 16.344 -7.877 -0.933 1.00 93.19 134 ILE A N 1
ATOM 1073 C CA . ILE A 1 134 ? 16.882 -8.934 -1.789 1.00 93.19 134 ILE A CA 1
ATOM 1074 C C . ILE A 1 134 ? 17.759 -8.293 -2.863 1.00 93.19 134 ILE A C 1
ATOM 1076 O O . ILE A 1 134 ? 17.310 -7.444 -3.627 1.00 93.19 134 ILE A O 1
ATOM 1080 N N . LEU A 1 135 ? 19.020 -8.715 -2.953 1.00 92.75 135 LEU A N 1
ATOM 1081 C CA . LEU A 1 135 ? 19.925 -8.295 -4.018 1.00 92.75 135 LEU A CA 1
ATOM 1082 C C . LEU A 1 135 ? 19.856 -9.338 -5.129 1.00 92.75 135 LEU A C 1
ATOM 1084 O O . LEU A 1 135 ? 20.378 -10.448 -4.987 1.00 92.75 135 LEU A O 1
ATOM 1088 N N . MET A 1 136 ? 19.205 -8.977 -6.230 1.00 90.44 136 MET A N 1
ATOM 1089 C CA . MET A 1 136 ? 19.009 -9.851 -7.380 1.00 90.44 136 MET A CA 1
ATOM 1090 C C . MET A 1 136 ? 19.319 -9.092 -8.665 1.00 90.44 136 MET A C 1
ATOM 1092 O O . MET A 1 136 ? 18.886 -7.957 -8.825 1.00 90.44 136 MET A O 1
ATOM 1096 N N . ASN A 1 137 ? 20.040 -9.730 -9.586 1.00 89.06 137 ASN A N 1
ATOM 1097 C CA . ASN A 1 137 ? 20.280 -9.200 -10.926 1.00 89.06 137 ASN A CA 1
ATOM 1098 C C . ASN A 1 137 ? 20.000 -10.274 -11.974 1.00 89.06 137 ASN A C 1
ATOM 1100 O O . ASN A 1 137 ? 20.128 -11.471 -11.712 1.00 89.06 137 ASN A O 1
ATOM 1104 N N . ARG A 1 138 ? 19.676 -9.831 -13.189 1.00 90.19 138 ARG A N 1
ATOM 1105 C CA . ARG A 1 138 ? 19.642 -10.709 -14.361 1.00 90.19 138 ARG A CA 1
ATOM 1106 C C . ARG A 1 138 ? 21.025 -11.314 -14.614 1.00 90.19 138 ARG A C 1
ATOM 1108 O O . ARG A 1 138 ? 22.024 -10.598 -14.560 1.00 90.19 138 ARG A O 1
ATOM 1115 N N . THR A 1 139 ? 21.075 -12.603 -14.921 1.00 91.44 139 THR A N 1
ATOM 1116 C CA . THR A 1 139 ? 22.275 -13.258 -15.451 1.00 91.44 139 THR A CA 1
ATOM 1117 C C . THR A 1 139 ? 22.218 -13.222 -16.969 1.00 91.44 139 THR A C 1
ATOM 1119 O O . THR A 1 139 ? 21.147 -13.409 -17.550 1.00 91.44 139 THR A O 1
ATOM 1122 N N . THR A 1 140 ? 23.354 -12.973 -17.616 1.00 92.75 140 THR A N 1
ATOM 1123 C CA . THR A 1 140 ? 23.451 -12.951 -19.078 1.00 92.75 140 THR A CA 1
ATOM 1124 C C . THR A 1 140 ? 24.480 -13.950 -19.577 1.00 92.75 140 THR A C 1
ATOM 1126 O O . THR A 1 140 ? 25.474 -14.187 -18.895 1.00 92.75 140 THR A O 1
ATOM 1129 N N . ASN A 1 141 ? 24.249 -14.521 -20.758 1.00 92.31 141 ASN A N 1
ATOM 1130 C CA . ASN A 1 141 ? 25.284 -15.254 -21.491 1.00 92.31 141 ASN A CA 1
ATOM 1131 C C . ASN A 1 141 ? 26.259 -14.291 -22.194 1.00 92.31 141 ASN A C 1
ATOM 1133 O O . ASN A 1 141 ? 26.107 -13.067 -22.122 1.00 92.31 141 ASN A O 1
ATOM 1137 N N . ASP A 1 142 ? 27.233 -14.857 -22.905 1.00 94.06 142 ASP A N 1
ATOM 1138 C CA . ASP A 1 142 ? 28.253 -14.117 -23.657 1.00 94.06 142 ASP A CA 1
ATOM 1139 C C . ASP A 1 142 ? 27.660 -13.257 -24.787 1.00 94.06 142 ASP A C 1
ATOM 1141 O O . ASP A 1 142 ? 28.264 -12.279 -25.214 1.00 94.06 142 ASP A O 1
ATOM 1145 N N . GLN A 1 143 ? 26.444 -13.571 -25.246 1.00 93.19 143 GLN A N 1
ATOM 1146 C CA . GLN A 1 143 ? 25.687 -12.790 -26.230 1.00 93.19 143 GLN A CA 1
ATOM 1147 C C . GLN A 1 143 ? 24.793 -11.715 -25.582 1.00 93.19 143 GLN A C 1
ATOM 1149 O O . GLN A 1 143 ? 23.914 -11.161 -26.243 1.00 93.19 143 GLN A O 1
ATOM 1154 N N . HIS A 1 144 ? 24.977 -11.430 -24.288 1.00 86.94 144 HIS A N 1
ATOM 1155 C CA . HIS A 1 144 ? 24.181 -10.484 -23.494 1.00 86.94 144 HIS A CA 1
ATOM 1156 C C . HIS A 1 144 ? 22.677 -10.800 -23.406 1.00 86.94 144 HIS A C 1
ATOM 1158 O O . HIS A 1 144 ? 21.876 -9.947 -23.012 1.00 86.94 144 HIS A O 1
ATOM 1164 N N . GLN A 1 145 ? 22.273 -12.031 -23.715 1.00 90.69 145 GLN A N 1
ATOM 1165 C CA . GLN A 1 145 ? 20.893 -12.480 -23.567 1.00 90.69 145 GLN A CA 1
ATOM 1166 C C . GLN A 1 145 ? 20.636 -12.867 -22.115 1.00 90.69 145 GLN A C 1
ATOM 1168 O O . GLN A 1 145 ? 21.478 -13.497 -21.475 1.00 90.69 145 GLN A O 1
ATOM 1173 N N . VAL A 1 146 ? 19.463 -12.508 -21.591 1.00 91.88 146 VAL A N 1
ATOM 1174 C CA . VAL A 1 146 ? 19.068 -12.858 -20.221 1.00 91.88 146 VAL A CA 1
ATOM 1175 C C . VAL A 1 146 ? 18.804 -14.359 -20.134 1.00 91.88 146 VAL A C 1
ATOM 1177 O O . VAL A 1 146 ? 17.890 -14.867 -20.776 1.00 91.88 146 VAL A O 1
ATOM 1180 N N . THR A 1 147 ? 19.591 -15.058 -19.320 1.00 91.88 147 THR A N 1
ATOM 1181 C CA . THR A 1 147 ? 19.491 -16.511 -19.100 1.00 91.88 147 THR A CA 1
ATOM 1182 C C . THR A 1 147 ? 18.812 -16.875 -17.785 1.00 91.88 147 THR A C 1
ATOM 1184 O O . THR A 1 147 ? 18.471 -18.034 -17.564 1.00 91.88 147 THR A O 1
ATOM 1187 N N . GLY A 1 148 ? 18.607 -15.900 -16.900 1.00 90.81 148 GLY A N 1
ATOM 1188 C CA . GLY A 1 148 ? 18.005 -16.119 -15.593 1.00 90.81 148 GLY A CA 1
ATOM 1189 C C . GLY A 1 148 ? 18.160 -14.919 -14.667 1.00 90.81 148 GLY A C 1
ATOM 1190 O O . GLY A 1 148 ? 18.444 -13.799 -15.102 1.00 90.81 148 GLY A O 1
ATOM 1191 N N . ALA A 1 149 ? 17.976 -15.169 -13.373 1.00 88.06 149 ALA A N 1
ATOM 1192 C CA . ALA A 1 149 ? 18.201 -14.205 -12.307 1.00 88.06 149 ALA A CA 1
ATOM 1193 C C . ALA A 1 149 ? 19.046 -14.845 -11.201 1.00 88.06 149 ALA A C 1
ATOM 1195 O O . ALA A 1 149 ? 18.721 -15.921 -10.697 1.00 88.06 149 ALA A O 1
ATOM 1196 N N . GLY A 1 150 ? 20.136 -14.178 -10.833 1.00 84.31 150 GLY A N 1
ATOM 1197 C CA . GLY A 1 150 ? 21.010 -14.568 -9.735 1.00 84.31 150 GLY A CA 1
ATOM 1198 C C . GLY A 1 150 ? 20.660 -13.783 -8.476 1.00 84.31 150 GLY A C 1
ATOM 1199 O O . GLY A 1 150 ? 20.481 -12.566 -8.535 1.00 84.31 150 GLY A O 1
ATOM 1200 N N . MET A 1 151 ? 20.575 -14.468 -7.333 1.00 85.75 151 MET A N 1
ATOM 1201 C CA . MET A 1 151 ? 20.494 -13.830 -6.017 1.00 85.75 151 MET A CA 1
ATOM 1202 C C . MET A 1 151 ? 21.904 -13.734 -5.431 1.00 85.75 151 MET A C 1
ATOM 1204 O O . MET A 1 151 ? 22.564 -14.752 -5.243 1.00 85.75 151 MET A O 1
ATOM 1208 N N . TYR A 1 152 ? 22.354 -12.515 -5.147 1.00 81.81 152 TYR A N 1
ATOM 1209 C CA . TYR A 1 152 ? 23.733 -12.224 -4.732 1.00 81.81 152 TYR A CA 1
ATOM 1210 C C . TYR A 1 152 ? 23.845 -11.853 -3.252 1.00 81.81 152 TYR A C 1
ATOM 1212 O O . TYR A 1 152 ? 24.931 -11.859 -2.683 1.00 81.81 152 TYR A O 1
ATOM 1220 N N . GLY A 1 153 ? 22.722 -11.534 -2.612 1.00 81.19 153 GLY A N 1
ATOM 1221 C CA . GLY A 1 153 ? 22.681 -11.186 -1.201 1.00 81.19 153 GLY A CA 1
ATOM 1222 C C . GLY A 1 153 ? 21.253 -11.050 -0.702 1.00 81.19 153 GLY A C 1
ATOM 1223 O O . GLY A 1 153 ? 20.325 -10.798 -1.472 1.00 81.19 153 GLY A O 1
ATOM 1224 N N . LYS A 1 154 ? 21.076 -11.224 0.604 1.00 85.31 154 LYS A N 1
ATOM 1225 C CA . LYS A 1 154 ? 19.793 -11.031 1.272 1.00 85.31 154 LYS A CA 1
ATOM 1226 C C . LYS A 1 154 ? 20.027 -10.402 2.638 1.00 85.31 154 LYS A C 1
ATOM 1228 O O . LYS A 1 154 ? 20.864 -10.878 3.403 1.00 85.31 154 LYS A O 1
ATOM 1233 N N . LYS A 1 155 ? 19.277 -9.352 2.951 1.00 82.00 155 LYS A N 1
ATOM 1234 C CA . LYS A 1 155 ? 19.158 -8.817 4.305 1.00 82.00 155 LYS A CA 1
ATOM 1235 C C . LYS A 1 155 ? 17.733 -9.085 4.751 1.00 82.00 155 LYS A C 1
ATOM 1237 O O . LYS A 1 155 ? 16.840 -8.288 4.497 1.00 82.00 155 LYS A O 1
ATOM 1242 N N . ILE A 1 156 ? 17.547 -10.262 5.335 1.00 81.44 156 ILE A N 1
ATOM 1243 C CA . ILE A 1 156 ? 16.260 -10.734 5.837 1.00 81.44 156 ILE A CA 1
ATOM 1244 C C . ILE A 1 156 ? 16.346 -10.727 7.354 1.00 81.44 156 ILE A C 1
ATOM 1246 O O . ILE A 1 156 ? 17.194 -11.417 7.929 1.00 81.44 156 ILE A O 1
ATOM 1250 N N . ALA A 1 157 ? 15.498 -9.937 8.001 1.00 63.41 157 ALA A N 1
ATOM 1251 C CA . ALA A 1 157 ? 15.375 -9.983 9.447 1.00 63.41 157 ALA A CA 1
ATOM 1252 C C . ALA A 1 157 ? 14.722 -11.314 9.852 1.00 63.41 157 ALA A C 1
ATOM 1254 O O . ALA A 1 157 ? 13.771 -11.767 9.210 1.00 63.41 157 ALA A O 1
ATOM 1255 N N . GLY A 1 158 ? 15.234 -11.948 10.916 1.00 63.62 158 GLY A N 1
ATOM 1256 C CA . GLY A 1 158 ? 14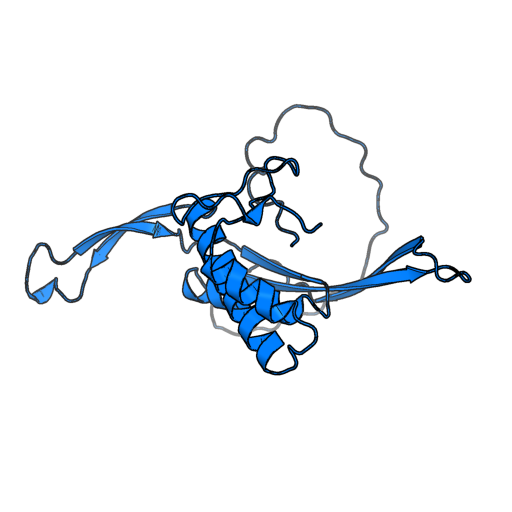.603 -13.128 11.519 1.00 63.62 158 GLY A CA 1
ATOM 1257 C C . GLY A 1 158 ? 13.141 -12.861 11.915 1.00 63.62 158 GLY A C 1
ATOM 1258 O O . GLY A 1 158 ? 12.700 -11.711 11.859 1.00 63.62 158 GLY A O 1
ATOM 1259 N N . PRO A 1 159 ? 12.378 -13.896 12.313 1.00 61.69 159 PRO A N 1
ATOM 1260 C CA . PRO A 1 159 ? 10.969 -13.724 12.654 1.00 61.69 159 PRO A CA 1
ATOM 1261 C C . PRO A 1 159 ? 10.802 -12.590 13.665 1.00 61.69 159 PRO A C 1
ATOM 1263 O O . PRO A 1 159 ? 11.637 -12.437 14.566 1.00 61.69 159 PRO A O 1
ATOM 1266 N N . VAL A 1 160 ? 9.734 -11.805 13.505 1.00 55.66 160 VAL A N 1
ATOM 1267 C CA . VAL A 1 160 ? 9.338 -10.809 14.498 1.00 55.66 160 VAL A CA 1
ATOM 1268 C C . VAL A 1 160 ? 9.162 -11.552 15.821 1.00 55.66 160 VAL A C 1
ATOM 1270 O O . VAL A 1 160 ? 8.223 -12.322 16.005 1.00 55.66 160 VAL A O 1
ATOM 1273 N N . LYS A 1 161 ? 10.119 -11.405 16.739 1.00 47.66 161 LYS A N 1
ATOM 1274 C CA . LYS A 1 161 ? 9.977 -11.964 18.081 1.00 47.66 161 LYS A CA 1
ATOM 1275 C C . LYS A 1 161 ? 8.954 -11.100 18.803 1.00 47.66 161 LYS A C 1
ATOM 1277 O O . LYS A 1 161 ? 9.257 -9.950 19.101 1.00 47.66 161 LYS A O 1
ATOM 1282 N N . ALA A 1 162 ? 7.796 -11.673 19.118 1.00 43.19 162 ALA A N 1
ATOM 1283 C CA . ALA A 1 162 ? 6.711 -11.026 19.860 1.00 43.19 162 ALA A CA 1
ATOM 1284 C C . ALA A 1 162 ? 7.066 -10.637 21.315 1.00 43.19 162 ALA A C 1
ATOM 1286 O O . ALA A 1 162 ? 6.192 -10.235 22.072 1.00 43.19 162 ALA A O 1
ATOM 1287 N N . ASP A 1 163 ? 8.331 -10.747 21.721 1.00 38.97 163 ASP A N 1
ATOM 1288 C CA . ASP A 1 163 ? 8.783 -10.390 23.058 1.00 38.97 163 ASP A CA 1
ATOM 1289 C C . AS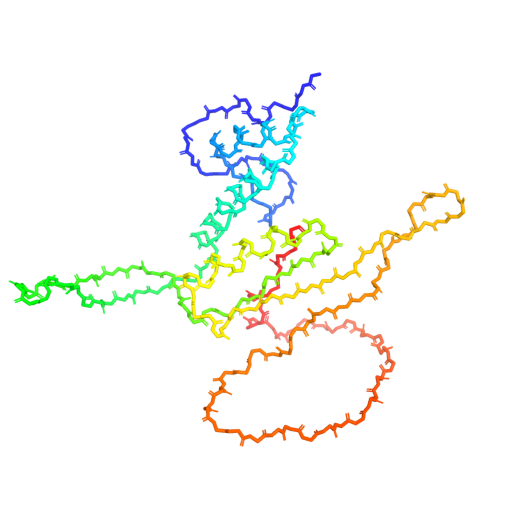P A 1 163 ? 10.221 -9.852 23.004 1.00 38.97 163 ASP A C 1
ATOM 1291 O O . ASP A 1 163 ? 11.198 -10.589 22.825 1.00 38.97 163 ASP A O 1
ATOM 1295 N N . ARG A 1 164 ? 10.349 -8.529 23.130 1.00 40.09 164 ARG A N 1
ATOM 1296 C CA . ARG A 1 164 ? 11.569 -7.884 23.620 1.00 40.09 164 ARG A CA 1
ATOM 1297 C C . ARG A 1 164 ? 11.256 -7.223 24.958 1.00 40.09 164 ARG A C 1
ATOM 1299 O O . ARG A 1 164 ? 11.168 -6.004 25.053 1.00 40.09 164 ARG A O 1
ATOM 1306 N N . ASN A 1 165 ? 11.138 -8.036 26.001 1.00 36.06 165 ASN A N 1
ATOM 1307 C CA . ASN A 1 165 ? 11.362 -7.606 27.374 1.00 36.06 165 ASN A CA 1
ATOM 1308 C C . ASN A 1 165 ? 12.746 -6.908 27.474 1.00 36.06 165 ASN A C 1
ATOM 1310 O O . ASN A 1 165 ? 13.759 -7.506 27.086 1.00 36.06 165 ASN A O 1
ATOM 1314 N N . PRO A 1 166 ? 12.844 -5.646 27.936 1.00 41.31 166 PRO A N 1
ATOM 1315 C CA . PRO A 1 166 ? 14.079 -4.875 27.884 1.00 41.31 166 PRO A CA 1
ATOM 1316 C C . PRO A 1 166 ? 14.974 -5.201 29.083 1.00 41.31 166 PRO A C 1
ATOM 1318 O O . PRO A 1 166 ? 15.152 -4.372 29.968 1.00 41.31 166 PRO A O 1
ATOM 1321 N N . LYS A 1 167 ? 15.570 -6.398 29.133 1.00 37.25 167 LYS A N 1
ATOM 1322 C CA . LYS A 1 167 ? 16.741 -6.660 29.989 1.00 37.25 167 LYS A CA 1
ATOM 1323 C C . LYS A 1 167 ? 17.744 -7.545 29.259 1.00 37.25 167 LYS A C 1
ATOM 1325 O O . LYS A 1 167 ? 17.426 -8.631 28.788 1.00 37.25 167 LYS A O 1
ATOM 1330 N N . GLY A 1 168 ? 18.954 -7.010 29.110 1.00 45.78 168 GLY A N 1
ATOM 1331 C CA . GLY A 1 168 ? 20.005 -7.552 28.264 1.00 45.78 168 GLY A CA 1
ATOM 1332 C C . GLY A 1 168 ? 20.530 -8.912 28.712 1.00 45.78 168 GLY A C 1
ATOM 1333 O O . GLY A 1 168 ? 20.878 -9.119 29.870 1.00 45.78 168 GLY A O 1
ATOM 1334 N N . THR A 1 169 ? 20.672 -9.817 27.750 1.00 31.61 169 THR A N 1
ATOM 1335 C CA . THR A 1 169 ? 21.708 -10.857 27.732 1.00 31.61 169 THR A CA 1
ATOM 1336 C C . THR A 1 169 ? 21.957 -11.221 26.261 1.00 31.61 169 THR A C 1
ATOM 1338 O O . THR A 1 169 ? 20.990 -11.493 25.545 1.00 31.61 169 THR A O 1
ATOM 1341 N N . PRO A 1 170 ? 23.201 -11.186 25.748 1.00 33.34 170 PRO A N 1
ATOM 1342 C CA . PRO A 1 170 ? 23.459 -11.497 24.345 1.00 33.34 170 PRO A CA 1
ATOM 1343 C C . PRO A 1 170 ? 23.312 -13.011 24.096 1.00 33.34 170 PRO A C 1
ATOM 1345 O O . PRO A 1 170 ? 23.791 -13.810 24.907 1.00 33.34 170 PRO A O 1
ATOM 1348 N N . PRO A 1 171 ? 22.675 -13.451 22.994 1.00 38.03 171 PRO A N 1
ATOM 1349 C CA . PRO A 1 171 ? 22.604 -14.868 22.667 1.00 38.03 171 PRO A CA 1
ATOM 1350 C C . PRO A 1 171 ? 23.959 -15.364 22.142 1.00 38.03 171 PRO A C 1
ATOM 1352 O O . PRO A 1 171 ? 24.558 -14.756 21.255 1.00 38.03 171 PRO A O 1
ATOM 1355 N N . ARG A 1 172 ? 24.434 -16.485 22.699 1.00 33.44 172 ARG A N 1
ATOM 1356 C CA . ARG A 1 172 ? 25.653 -17.192 22.273 1.00 33.44 172 ARG A CA 1
ATOM 1357 C C . ARG A 1 172 ? 25.540 -17.633 20.808 1.00 33.44 172 ARG A C 1
ATOM 1359 O O . ARG A 1 172 ? 24.516 -18.184 20.405 1.00 33.44 172 ARG A O 1
ATOM 1366 N N . SER A 1 173 ? 26.603 -17.412 20.039 1.00 35.66 173 SER A N 1
ATOM 1367 C CA . SER A 1 173 ? 26.753 -17.858 18.652 1.00 35.66 173 SER A CA 1
ATOM 1368 C C . SER A 1 173 ? 26.668 -19.386 18.545 1.00 35.66 173 SER A C 1
ATOM 1370 O O . SER A 1 173 ? 27.294 -20.111 19.318 1.00 35.66 173 SER A O 1
ATOM 1372 N N . ARG A 1 174 ? 25.895 -19.885 17.572 1.00 32.94 174 ARG A N 1
ATOM 1373 C CA . ARG A 1 174 ? 25.976 -21.272 17.089 1.00 32.94 174 ARG A CA 1
ATOM 1374 C C . ARG A 1 174 ? 26.587 -21.276 15.684 1.00 32.94 174 ARG A C 1
ATOM 1376 O O . ARG A 1 174 ? 26.328 -20.326 14.944 1.00 32.94 174 ARG A O 1
ATOM 1383 N N . PRO A 1 175 ? 27.402 -22.288 15.343 1.00 32.88 175 PRO A N 1
ATOM 1384 C CA . PRO A 1 175 ? 28.124 -22.328 14.084 1.00 32.88 175 PRO A CA 1
ATOM 1385 C C . PRO A 1 175 ? 27.220 -22.710 12.906 1.00 32.88 175 PRO A C 1
ATOM 1387 O O . PRO A 1 175 ? 26.143 -23.282 13.069 1.00 32.88 175 PRO A O 1
ATOM 1390 N N . ASP A 1 176 ? 27.709 -22.310 11.741 1.00 40.19 176 ASP A N 1
ATOM 1391 C CA . ASP A 1 176 ? 27.133 -22.365 10.405 1.00 40.19 176 ASP A CA 1
ATOM 1392 C C . ASP A 1 176 ? 27.006 -23.815 9.898 1.00 40.19 176 ASP A C 1
ATOM 1394 O O . ASP A 1 176 ? 28.009 -24.479 9.652 1.00 40.19 176 ASP A O 1
ATOM 1398 N N . GLU A 1 177 ? 25.778 -24.312 9.736 1.00 32.66 177 GLU A N 1
ATOM 1399 C CA . GLU A 1 177 ? 25.493 -25.541 8.987 1.00 32.66 177 GLU A CA 1
ATOM 1400 C C . GLU A 1 177 ? 24.276 -25.305 8.085 1.00 32.66 177 GLU A C 1
ATOM 1402 O O . GLU A 1 177 ? 23.127 -25.251 8.530 1.00 32.66 177 GLU A O 1
ATOM 1407 N N . THR A 1 178 ? 24.535 -25.142 6.788 1.00 34.38 178 THR A N 1
ATOM 1408 C CA . THR A 1 178 ? 23.499 -25.087 5.750 1.00 34.38 178 THR A CA 1
ATOM 1409 C C . THR A 1 178 ? 23.268 -26.509 5.220 1.00 34.38 178 THR A C 1
ATOM 1411 O O . THR A 1 178 ? 24.184 -27.063 4.610 1.00 34.38 178 THR A O 1
ATOM 1414 N N . PRO A 1 179 ? 22.092 -27.142 5.401 1.00 34.84 179 PRO A N 1
ATOM 1415 C CA . PRO A 1 179 ? 21.836 -28.455 4.815 1.00 34.84 179 PRO A CA 1
ATOM 1416 C C . PRO A 1 179 ? 21.457 -28.328 3.325 1.00 34.84 179 PRO A C 1
ATOM 1418 O O . PRO A 1 179 ? 20.820 -27.345 2.930 1.00 34.84 179 PRO A O 1
ATOM 1421 N N . PRO A 1 180 ? 21.803 -29.312 2.472 1.00 33.53 180 PRO A N 1
ATOM 1422 C CA . PRO A 1 180 ? 21.493 -29.264 1.047 1.00 33.53 180 PRO A CA 1
ATOM 1423 C C . PRO A 1 180 ? 19.988 -29.432 0.776 1.00 33.53 180 PRO A C 1
ATOM 1425 O O . PRO A 1 180 ? 19.282 -30.188 1.446 1.00 33.53 180 PRO A O 1
ATOM 1428 N N . PHE A 1 181 ? 19.503 -28.730 -0.253 1.00 31.33 181 PHE A N 1
ATOM 1429 C CA . PHE A 1 181 ? 18.109 -28.722 -0.707 1.00 31.33 181 PHE A CA 1
ATOM 1430 C C . PHE A 1 181 ? 17.574 -30.136 -1.004 1.00 31.33 181 PHE A C 1
ATOM 1432 O O . PHE A 1 181 ? 17.977 -30.788 -1.970 1.00 31.33 181 PHE A O 1
ATOM 1439 N N . ARG A 1 182 ? 16.586 -30.588 -0.220 1.00 28.73 182 ARG A N 1
ATOM 1440 C CA . ARG A 1 182 ? 15.792 -31.795 -0.497 1.00 28.73 182 ARG A CA 1
ATOM 1441 C C . ARG A 1 182 ? 14.594 -31.408 -1.371 1.00 28.73 182 ARG A C 1
ATOM 1443 O O . ARG A 1 182 ? 13.775 -30.588 -0.967 1.00 28.73 182 ARG A O 1
ATOM 1450 N N . ARG A 1 183 ? 14.480 -31.992 -2.571 1.00 29.83 183 ARG A N 1
ATOM 1451 C CA . ARG A 1 183 ? 13.314 -31.810 -3.460 1.00 29.83 183 ARG A CA 1
ATOM 1452 C C . ARG A 1 183 ? 12.044 -32.287 -2.745 1.00 29.83 183 ARG A C 1
ATOM 1454 O O . ARG A 1 183 ? 11.947 -33.463 -2.394 1.00 29.83 183 ARG A O 1
ATOM 1461 N N . LEU A 1 184 ? 11.079 -31.393 -2.545 1.00 34.66 184 LEU A N 1
ATOM 1462 C CA . LEU A 1 184 ? 9.752 -31.738 -2.036 1.00 34.66 184 LEU A CA 1
ATOM 1463 C C . LEU A 1 184 ? 8.922 -32.345 -3.178 1.00 34.66 184 LEU A C 1
ATOM 1465 O O . LEU A 1 184 ? 8.736 -31.715 -4.217 1.00 34.66 184 LEU A O 1
ATOM 1469 N N . ARG A 1 185 ? 8.449 -33.584 -2.993 1.00 29.20 185 ARG A N 1
ATOM 1470 C CA . ARG A 1 185 ? 7.387 -34.183 -3.821 1.00 29.20 185 ARG A CA 1
ATOM 1471 C C . ARG A 1 185 ? 6.032 -33.568 -3.433 1.00 29.20 185 ARG A C 1
ATOM 1473 O O . ARG A 1 185 ? 5.877 -33.184 -2.274 1.00 29.20 185 ARG A O 1
ATOM 1480 N N . PRO A 1 186 ? 5.056 -33.492 -4.352 1.00 31.42 186 PRO A N 1
ATOM 1481 C CA . PRO A 1 186 ? 3.747 -32.924 -4.046 1.00 31.42 186 PRO A CA 1
ATOM 1482 C C . PRO A 1 186 ? 2.969 -33.846 -3.095 1.00 31.42 186 PRO A C 1
ATOM 1484 O O . PRO A 1 186 ? 2.871 -35.049 -3.334 1.00 31.42 186 PRO A O 1
ATOM 1487 N N . ALA A 1 187 ? 2.432 -33.278 -2.014 1.00 36.03 187 ALA A N 1
ATOM 1488 C CA . ALA A 1 187 ? 1.493 -33.947 -1.119 1.00 36.03 187 ALA A CA 1
ATOM 1489 C C . ALA A 1 187 ? 0.056 -33.769 -1.642 1.00 36.03 187 ALA A C 1
ATOM 1491 O O . ALA A 1 187 ? -0.295 -32.704 -2.149 1.00 36.03 187 ALA A O 1
ATOM 1492 N N . GLY A 1 188 ? -0.741 -34.837 -1.551 1.00 34.00 188 GLY A N 1
ATOM 1493 C CA . GLY A 1 188 ? -2.144 -34.886 -1.970 1.00 34.00 188 GLY A CA 1
ATOM 1494 C C . GLY A 1 188 ? -3.103 -34.077 -1.079 1.00 34.00 188 GLY A C 1
ATOM 1495 O O . GLY A 1 188 ? -2.675 -33.426 -0.125 1.00 34.00 188 GLY A O 1
ATOM 1496 N N . PRO A 1 189 ? -4.411 -34.092 -1.393 1.00 38.00 189 PRO A N 1
ATOM 1497 C CA . PRO A 1 189 ? -5.325 -33.037 -0.988 1.00 38.00 189 PRO A CA 1
ATOM 1498 C C . PRO A 1 189 ? -6.160 -33.444 0.229 1.00 38.00 189 PRO A C 1
ATOM 1500 O O . PRO A 1 189 ? -7.171 -34.116 0.079 1.00 38.00 189 PRO A O 1
ATOM 1503 N N . SER A 1 190 ? -5.791 -32.995 1.427 1.00 38.16 190 SER A N 1
ATOM 1504 C CA . SER A 1 190 ? -6.747 -32.820 2.534 1.00 38.16 190 SER A CA 1
ATOM 1505 C C . SER A 1 190 ? -6.067 -32.170 3.735 1.00 38.16 190 SER A C 1
ATOM 1507 O O . SER A 1 190 ? -5.305 -32.825 4.442 1.00 38.16 190 SER A O 1
ATOM 1509 N N . GLY A 1 191 ? -6.395 -30.902 3.987 1.00 34.28 191 GLY A N 1
ATOM 1510 C CA . GLY A 1 191 ? -6.118 -30.234 5.260 1.00 34.28 191 GLY A CA 1
ATOM 1511 C C . GLY A 1 191 ? -5.198 -29.027 5.143 1.00 34.28 191 GLY A C 1
ATOM 1512 O O . GLY A 1 191 ? -4.048 -29.118 5.541 1.00 34.28 191 GLY A O 1
ATOM 1513 N N . ASP A 1 192 ? -5.698 -27.895 4.632 1.00 30.50 192 ASP A N 1
ATOM 1514 C CA . ASP A 1 192 ? -4.987 -26.617 4.808 1.00 30.50 192 ASP A CA 1
ATOM 1515 C C . ASP A 1 192 ? -5.896 -25.383 4.622 1.00 30.50 192 ASP A C 1
ATOM 1517 O O . ASP A 1 192 ? -5.695 -24.532 3.759 1.00 30.50 192 ASP A O 1
ATOM 1521 N N . ARG A 1 193 ? -6.963 -25.281 5.430 1.00 30.31 193 ARG A N 1
ATOM 1522 C CA . ARG A 1 193 ? -7.854 -24.097 5.447 1.00 30.31 193 ARG A CA 1
ATOM 1523 C C . ARG A 1 193 ? -7.397 -22.971 6.389 1.00 30.31 193 ARG A C 1
ATOM 1525 O O . ARG A 1 193 ? -8.115 -21.989 6.516 1.00 30.31 193 ARG A O 1
ATOM 1532 N N . ALA A 1 194 ? -6.224 -23.066 7.018 1.00 31.55 194 ALA A N 1
ATOM 1533 C CA . ALA A 1 194 ? -5.805 -22.101 8.046 1.00 31.55 194 ALA A CA 1
ATOM 1534 C C . ALA A 1 194 ? -4.520 -21.305 7.733 1.00 31.55 194 ALA A C 1
ATOM 1536 O O . ALA A 1 194 ? -4.187 -20.393 8.480 1.00 31.55 194 ALA A O 1
ATOM 1537 N N . ILE A 1 195 ? -3.813 -21.582 6.628 1.00 28.86 195 ILE A N 1
ATOM 1538 C CA . ILE A 1 195 ? -2.505 -20.953 6.312 1.00 28.86 195 ILE A CA 1
ATOM 1539 C C . ILE A 1 195 ? -2.535 -20.215 4.951 1.00 28.86 195 ILE A C 1
ATOM 1541 O O . ILE A 1 195 ? -1.513 -19.880 4.358 1.00 28.86 195 ILE A O 1
ATOM 1545 N N . ALA A 1 196 ? -3.725 -19.908 4.429 1.00 26.36 196 ALA A N 1
ATOM 1546 C CA . ALA A 1 196 ? -3.879 -19.307 3.100 1.00 26.36 196 ALA A CA 1
ATOM 1547 C C . ALA A 1 196 ? -3.709 -17.771 3.050 1.00 26.36 196 ALA A C 1
ATOM 1549 O O . ALA A 1 196 ? -3.666 -17.211 1.960 1.00 26.36 196 ALA A O 1
ATOM 1550 N N . SER A 1 197 ? -3.591 -17.070 4.185 1.00 30.44 197 SER A N 1
ATOM 1551 C CA . SER A 1 197 ? -3.843 -15.616 4.211 1.00 30.44 197 SER A CA 1
ATOM 1552 C C . SER A 1 197 ? -2.622 -14.684 4.133 1.00 30.44 197 SER A C 1
ATOM 1554 O O . SER A 1 197 ? -2.806 -13.476 4.203 1.00 30.44 197 SER A O 1
ATOM 1556 N N . LEU A 1 198 ? -1.386 -15.179 3.988 1.00 32.31 198 LEU A N 1
ATOM 1557 C CA . LEU A 1 198 ? -0.182 -14.321 4.075 1.00 32.31 198 LEU A CA 1
ATOM 1558 C C . LEU A 1 198 ? 0.926 -14.687 3.076 1.00 32.31 198 LEU A C 1
ATOM 1560 O O . LEU A 1 198 ? 2.121 -14.590 3.353 1.00 32.31 198 LEU A O 1
ATOM 1564 N N . ARG A 1 199 ? 0.543 -15.102 1.867 1.00 31.03 199 ARG A N 1
ATOM 1565 C CA . ARG A 1 199 ? 1.478 -15.219 0.743 1.00 31.03 199 ARG A CA 1
ATOM 1566 C C . ARG A 1 199 ? 0.926 -14.458 -0.446 1.00 31.03 199 ARG A C 1
ATOM 1568 O O . ARG A 1 199 ? 0.072 -15.006 -1.131 1.00 31.03 199 ARG A O 1
ATOM 1575 N N . ARG A 1 200 ? 1.469 -13.259 -0.690 1.00 33.69 200 ARG A N 1
ATOM 1576 C CA . ARG A 1 200 ? 1.721 -12.618 -2.002 1.00 33.69 200 ARG A CA 1
ATOM 1577 C C . ARG A 1 200 ? 1.556 -11.101 -1.896 1.00 33.69 200 ARG A C 1
ATOM 1579 O O . ARG A 1 200 ? 0.446 -10.592 -1.904 1.00 33.69 200 ARG A O 1
ATOM 1586 N N . LEU A 1 201 ? 2.687 -10.405 -1.883 1.00 28.80 201 LEU A N 1
ATOM 1587 C CA . LEU A 1 201 ? 2.842 -9.127 -2.566 1.00 28.80 201 LEU A CA 1
ATOM 1588 C C . LEU A 1 201 ? 4.323 -9.023 -2.946 1.00 28.80 201 LEU A C 1
ATOM 1590 O O . LEU A 1 201 ? 5.178 -8.781 -2.101 1.00 28.80 201 LEU A O 1
ATOM 1594 N N . ILE A 1 202 ? 4.628 -9.341 -4.200 1.00 26.94 202 ILE A N 1
ATOM 1595 C CA . ILE A 1 202 ? 5.840 -8.866 -4.864 1.00 26.94 202 ILE A CA 1
ATOM 1596 C C . ILE A 1 202 ? 5.308 -7.817 -5.830 1.00 26.94 202 ILE A C 1
ATOM 1598 O O . ILE A 1 202 ? 4.460 -8.147 -6.661 1.00 26.94 202 ILE A O 1
ATOM 1602 N N . ILE A 1 203 ? 5.725 -6.570 -5.623 1.00 35.47 203 ILE A N 1
ATOM 1603 C CA . ILE A 1 203 ? 5.557 -5.481 -6.589 1.00 35.47 203 ILE A CA 1
ATOM 1604 C C . ILE A 1 203 ? 6.558 -5.708 -7.720 1.00 35.47 203 ILE A C 1
ATOM 1606 O O . ILE A 1 203 ? 7.719 -6.057 -7.395 1.00 35.47 203 ILE A O 1
#

pLDDT: mean 78.65, std 24.81, range [26.36, 98.19]

Foldseek 3Di:
DDDCQLVPDDPAFAFGDDDPDDPDGHHRHVVLVVLVVLLPDPPDDPPSVLVSLLVNLLVVLVVCQVPQADKDWDWAAAPCVVPDVPRIDTGIAGAQADAEEQEDAPDPCPSSSVSNQVSNVVRHVNLRYYYKYWHKDFDADPVRDGPGMDTDDIDDDDHSDPDDPPDDDDDDDDDDDDDDDDDDDDDDDDDDPDPPRDDDDDD

Sequence (203 aa):
MGETCYLRGGEAGGELEHRYGDHVHLIRDPLALTWLARLCHPSCVQPEINRLTTQLYRGLVREMLNRQFPRRVVKSETRMRQFTERGYYEGQILDPAVEVTSVDIARAGILPSMVCFEALCEVLDPTRVRQDHILMNRTTNDQHQVTGAGMYGKKIAGPVKADRNPKGTPPRSRPDETPPFRRLRPAGPSGDRAIASLRRLII